Protein AF-G7Y732-F1 (afdb_monomer)

InterPro domains:
  IPR011992 EF-hand domain pair [SSF47473] (94-225)
  IPR011992 EF-hand domain pair [SSF47473] (228-271)
  IPR015153 EF-hand domain, type 1 [PF09068] (89-223)
  IPR015154 EF-hand domain, type 2 [PF09069] (230-271)
  IPR050774 KCMF1 and Dystrophin [PTHR12268] (94-271)

Organism: Clonorchis sinensis (NCBI:txid79923)

Solvent-accessible surface area (backbone atoms only — not comparable to full-atom values): 17611 Å² total; per-residue (Å²): 136,85,87,89,85,84,82,93,76,84,85,87,86,82,87,84,88,87,86,88,85,88,81,91,86,89,90,86,87,84,89,75,90,79,92,77,83,89,78,80,84,85,81,81,84,75,91,75,83,80,88,81,83,81,89,80,86,88,87,80,95,77,91,75,81,85,83,73,91,74,77,84,76,90,65,86,77,68,61,70,65,41,59,47,35,33,54,49,53,54,55,55,50,59,75,66,49,49,84,74,46,83,53,62,72,59,25,44,49,52,53,53,48,50,49,22,60,66,36,51,30,59,73,34,48,43,67,53,55,55,47,50,35,47,78,70,63,51,68,78,64,76,60,83,80,46,59,35,43,62,68,54,49,51,51,52,47,51,58,56,50,56,77,37,51,56,79,95,68,93,70,93,72,94,64,98,66,80,83,72,72,61,50,59,67,68,58,52,50,53,14,45,46,31,43,52,23,43,49,46,66,33,63,26,79,82,72,72,63,43,39,38,53,64,46,49,52,52,54,53,47,69,47,24,54,54,58,70,69,57,46,51,53,55,52,46,64,74,26,29,51,100,88,67,48,78,37,67,73,48,45,55,54,47,51,60,45,56,48,25,59,42,38,64,72,78,41,40,92,78,74,118

Nearest PDB structures (foldseek):
  9c3c-assembly1_V  TM=9.095E-01  e=4.860E-11  Oryctolagus cuniculus
  8yt8-assembly1_C  TM=9.029E-01  e=4.240E-09  Mus musculus
  1eg4-assembly1_A  TM=8.691E-01  e=8.751E-08  Homo sapiens
  9c3c-assembly1_D  TM=8.637E-01  e=8.818E-06  Oryctolagus cuniculus
  8yt8-assembly1_E  TM=8.298E-01  e=6.004E-06  Mus musculus

Mean predicted aligned error: 16.35 Å

Radius of gyration: 30.92 Å; Cα contacts (8 Å, |Δi|>4): 201; chains: 1; bounding box: 113×88×63 Å

pLDDT: mean 73.38, std 27.66, range [26.98, 98.38]

Sequence (272 aa):
MNQPEGVQNFPPIYTTGNMTQFNNHPPSSVHGQTNSYYQYPAQQQTLSQMPSFCMSPPGTAINLPPVRPTQPVLGTVYPVQASMGFKRLLAEMKLRQFDTIRFAAYRTASKLRYIQQRTLFRFMELGRVVETFREFGLHQLNDPNASLDYAGTARILARIYSQLSGPTTDVQTKSGSKTTPSFDPNVLRAASEILLSFLIYALDVCATARLTVNSLKIALSTLTNAKPSEKFRYHFTLLSDPSGALIQGKFETYLQDLLRLPISVFEGPNFF

Foldseek 3Di:
DDDDDDDDDDDD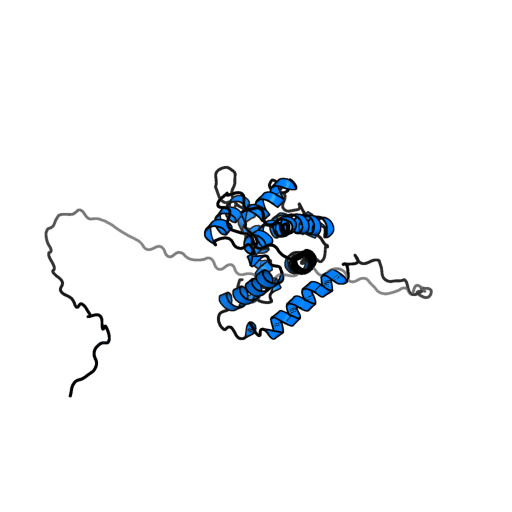DDDDDDDDDDDDDDDDDDDDDDDDDDDDDDDDDDDDDDDDDDDDDDDDDDDDDDDDDDDDDDDDPDPVLLVVLQVVLLVVLVVVPLVPDPDLVSSLVVSLVSLCVQLVLLLQDLVLLQVLCVVVVNNPPLDQPAKDALVRLLVSLVSSLVVQADDPDDDDDDDPPDDRHHDDPVSNVSSSSSVSSLLCLLAVPVNPNIHGSLLVSLVSLVSHNDDPVVSVVVLQVSQADPVSDGDVVSVVVSLVSNLSSSVSSVSSVVRD

Structure (mmCIF, N/CA/C/O backbone):
data_AF-G7Y732-F1
#
_entry.id   AF-G7Y732-F1
#
loop_
_atom_site.group_PDB
_atom_site.id
_atom_site.type_symbol
_atom_site.label_atom_id
_atom_site.label_alt_id
_atom_site.label_comp_id
_atom_site.label_asym_id
_atom_site.label_entity_id
_atom_site.label_seq_id
_atom_site.pdbx_PDB_ins_code
_atom_site.Cartn_x
_atom_site.Cartn_y
_atom_site.Cartn_z
_atom_site.occupancy
_atom_site.B_iso_or_equiv
_atom_site.auth_seq_id
_atom_site.auth_comp_id
_atom_site.auth_asym_id
_atom_site.auth_atom_id
_atom_site.pdbx_PDB_model_num
ATOM 1 N N . MET A 1 1 ? -65.726 -6.551 11.134 1.00 36.53 1 MET A N 1
ATOM 2 C CA . MET A 1 1 ? -65.921 -6.787 9.691 1.00 36.53 1 MET A CA 1
ATOM 3 C C . MET A 1 1 ? -64.571 -6.591 9.009 1.00 36.53 1 MET A C 1
ATOM 5 O O . MET A 1 1 ? -64.019 -5.513 9.138 1.00 36.53 1 MET A O 1
ATOM 9 N N . ASN A 1 2 ? -64.057 -7.667 8.404 1.00 37.69 2 ASN A N 1
ATOM 10 C CA . ASN A 1 2 ? -62.965 -7.794 7.420 1.00 37.69 2 ASN A CA 1
ATOM 11 C C . ASN A 1 2 ? -61.521 -7.317 7.718 1.00 37.69 2 ASN A C 1
ATOM 13 O O . ASN A 1 2 ? -61.196 -6.140 7.645 1.00 37.69 2 ASN A O 1
ATOM 17 N N . GLN A 1 3 ? -60.705 -8.342 8.018 1.00 37.47 3 GLN A N 1
ATOM 18 C CA . GLN A 1 3 ? -59.360 -8.749 7.551 1.00 37.47 3 GLN A CA 1
ATOM 19 C C . GLN A 1 3 ? -58.375 -7.767 6.859 1.00 37.47 3 GLN A C 1
ATOM 21 O O . GLN A 1 3 ? -58.785 -6.978 6.011 1.00 37.47 3 GLN A O 1
ATOM 26 N N . PRO A 1 4 ? -57.052 -7.953 7.099 1.00 43.66 4 PRO A N 1
ATOM 27 C CA . PRO A 1 4 ? -55.948 -7.446 6.280 1.00 43.66 4 PRO A CA 1
ATOM 28 C C . PRO A 1 4 ? -55.332 -8.532 5.357 1.00 43.66 4 PRO A C 1
ATOM 30 O O . PRO A 1 4 ? -55.071 -9.648 5.800 1.00 43.66 4 PRO A O 1
ATOM 33 N N . GLU A 1 5 ? -55.005 -8.186 4.109 1.00 36.84 5 GLU A N 1
ATOM 34 C CA . GLU A 1 5 ? -54.110 -8.942 3.205 1.00 36.84 5 GLU A CA 1
ATOM 35 C C . GLU A 1 5 ? -53.058 -7.963 2.628 1.00 36.84 5 GLU A C 1
ATOM 37 O O . GLU A 1 5 ? -53.344 -6.781 2.472 1.00 36.84 5 GLU A O 1
ATOM 42 N N . GLY A 1 6 ? -51.816 -8.332 2.308 1.00 35.53 6 GLY A N 1
ATOM 43 C CA . GLY A 1 6 ? -51.275 -9.670 2.142 1.00 35.53 6 GLY A CA 1
ATOM 44 C C . GLY A 1 6 ? -49.748 -9.723 2.247 1.00 35.53 6 GLY A C 1
ATOM 45 O O . GLY A 1 6 ? -49.021 -8.774 1.952 1.00 35.53 6 GLY A O 1
ATOM 46 N N . VAL A 1 7 ? -49.290 -10.893 2.682 1.00 38.25 7 VAL A N 1
ATOM 47 C CA . VAL A 1 7 ? -47.908 -11.367 2.652 1.00 38.25 7 VAL A CA 1
ATOM 48 C C . VAL A 1 7 ? -47.736 -12.139 1.343 1.00 38.25 7 VAL A C 1
ATOM 50 O O . VAL A 1 7 ? -48.464 -13.097 1.094 1.00 38.25 7 VAL A O 1
ATOM 53 N N . GLN A 1 8 ? -46.789 -11.732 0.495 1.00 35.41 8 GLN A N 1
ATOM 54 C CA . GLN A 1 8 ? -46.422 -12.485 -0.708 1.00 35.41 8 GLN A CA 1
ATOM 55 C C . GLN A 1 8 ? -45.607 -13.726 -0.317 1.00 35.41 8 GLN A C 1
ATOM 57 O O . GLN A 1 8 ? -44.423 -13.627 -0.001 1.00 35.41 8 GLN A O 1
ATOM 62 N N . ASN A 1 9 ? -46.252 -14.893 -0.355 1.00 33.28 9 ASN A N 1
ATOM 63 C CA . ASN A 1 9 ? -45.607 -16.205 -0.328 1.00 33.28 9 ASN A CA 1
ATOM 64 C C . ASN A 1 9 ? -45.432 -16.719 -1.766 1.00 33.28 9 ASN A C 1
ATOM 66 O O . ASN A 1 9 ? -46.397 -16.798 -2.524 1.00 33.28 9 ASN A O 1
ATOM 70 N N . PHE A 1 10 ? -44.201 -17.083 -2.128 1.00 32.88 10 PHE A N 1
ATOM 71 C CA . PHE A 1 10 ? -43.888 -17.811 -3.360 1.00 32.88 10 PHE A CA 1
ATOM 72 C C . PHE A 1 10 ? -44.275 -19.299 -3.226 1.00 32.88 10 PHE A C 1
ATOM 74 O O . PHE A 1 10 ? -44.093 -19.864 -2.145 1.00 32.88 10 PHE A O 1
ATOM 81 N N . PRO A 1 11 ? -44.765 -19.961 -4.293 1.00 36.41 11 PRO A N 1
ATOM 82 C CA . PRO A 1 11 ? -45.117 -21.378 -4.246 1.00 36.41 11 PRO A CA 1
ATOM 83 C C . PRO A 1 11 ? -43.900 -22.296 -4.503 1.00 36.41 11 PRO A C 1
ATOM 85 O O . PRO A 1 11 ? -42.984 -21.911 -5.235 1.00 36.41 11 PRO A O 1
ATOM 88 N N . PRO A 1 12 ? -43.894 -23.531 -3.963 1.00 34.94 12 PRO A N 1
ATOM 89 C CA . PRO A 1 12 ? -42.919 -24.564 -4.303 1.00 34.94 12 PRO A CA 1
ATOM 90 C C . PRO A 1 12 ? -43.354 -25.343 -5.558 1.00 34.94 12 PRO A C 1
ATOM 92 O O . PRO A 1 12 ? -44.538 -25.625 -5.737 1.00 34.94 12 PRO A O 1
ATOM 95 N N . ILE A 1 13 ? -42.403 -25.741 -6.408 1.00 36.97 13 ILE A N 1
ATOM 96 C CA . ILE A 1 13 ? -42.645 -26.660 -7.534 1.00 36.97 13 ILE A CA 1
ATOM 97 C C . ILE A 1 13 ? -42.055 -28.033 -7.194 1.00 36.97 13 ILE A C 1
ATOM 99 O O . ILE A 1 13 ? -40.850 -28.154 -6.976 1.00 36.97 13 ILE A O 1
ATOM 103 N N . TYR A 1 14 ? -42.908 -29.061 -7.185 1.00 30.50 14 TYR A N 1
ATOM 104 C CA . TYR A 1 14 ? -42.527 -30.475 -7.143 1.00 30.50 14 TYR A CA 1
ATOM 105 C C . TYR A 1 14 ? -42.688 -31.134 -8.530 1.00 30.50 14 TYR A C 1
ATOM 107 O O . TYR A 1 14 ? -43.734 -31.019 -9.158 1.00 30.50 14 TYR A O 1
ATOM 115 N N . THR A 1 15 ? -41.609 -31.806 -8.949 1.00 33.31 15 THR A N 1
ATOM 116 C CA . THR A 1 15 ? -41.449 -33.120 -9.622 1.00 33.31 15 THR A CA 1
ATOM 117 C C . THR A 1 15 ? -42.476 -33.649 -10.640 1.00 33.31 15 THR A C 1
ATOM 119 O O . THR A 1 15 ? -43.608 -33.906 -10.267 1.00 33.31 15 THR A O 1
ATOM 122 N N . THR A 1 16 ? -41.990 -34.078 -11.822 1.00 32.22 16 THR A N 1
ATOM 123 C CA . THR A 1 16 ? -42.264 -35.406 -12.443 1.00 32.22 16 THR A CA 1
ATOM 124 C C . THR A 1 16 ? -41.222 -35.723 -13.527 1.00 32.22 16 THR A C 1
ATOM 126 O O . THR A 1 16 ? -40.941 -34.880 -14.375 1.00 32.22 16 THR A O 1
ATOM 129 N N . GLY A 1 17 ? -40.647 -36.931 -13.496 1.00 29.08 17 GLY A N 1
ATOM 130 C CA . GLY A 1 17 ? -39.714 -37.434 -14.510 1.00 29.08 17 GLY A CA 1
ATOM 131 C C . GLY A 1 17 ? -40.405 -38.111 -15.695 1.00 29.08 17 GLY A C 1
ATOM 132 O O . GLY A 1 17 ? -41.595 -38.408 -15.638 1.00 29.08 17 GLY A O 1
ATOM 133 N N . ASN A 1 18 ? -39.635 -38.413 -16.745 1.00 28.16 18 ASN A N 1
ATOM 134 C CA . ASN A 1 18 ? -39.918 -39.574 -17.582 1.00 28.16 18 ASN A CA 1
ATOM 135 C C . ASN A 1 18 ? -38.668 -40.110 -18.288 1.00 28.16 18 ASN A C 1
ATOM 137 O O . ASN A 1 18 ? -37.768 -39.374 -18.685 1.00 28.16 18 ASN A O 1
ATOM 141 N N . MET A 1 19 ? -38.653 -41.432 -18.376 1.00 28.09 19 MET A N 1
ATOM 142 C CA . MET A 1 19 ? -37.593 -42.336 -18.801 1.00 28.09 19 MET A CA 1
ATOM 143 C C . MET A 1 19 ? -37.850 -42.744 -20.260 1.00 28.09 19 MET A C 1
ATOM 145 O O . MET A 1 19 ? -38.998 -42.976 -20.635 1.00 28.09 19 MET A O 1
ATOM 149 N N . THR A 1 20 ? -36.817 -42.878 -21.096 1.00 32.22 20 THR A N 1
ATOM 150 C CA . THR A 1 20 ? -36.900 -43.691 -22.327 1.00 32.22 20 THR A CA 1
ATOM 151 C C . THR A 1 20 ? -35.518 -44.256 -22.668 1.00 32.22 20 THR A C 1
ATOM 153 O O . THR A 1 20 ? -34.541 -43.516 -22.750 1.00 32.22 20 THR A O 1
ATOM 156 N N . GLN A 1 21 ? -35.446 -45.584 -22.798 1.00 28.08 21 GLN A N 1
ATOM 157 C CA . GLN A 1 21 ? -34.275 -46.398 -23.156 1.00 28.08 21 GLN A CA 1
ATOM 158 C C . GLN A 1 21 ? -34.442 -47.036 -24.554 1.00 28.08 21 GLN A C 1
ATOM 160 O O . GLN A 1 21 ? -35.565 -47.141 -25.045 1.00 28.08 21 GLN A O 1
ATOM 165 N N . PHE A 1 22 ? -33.315 -47.587 -25.045 1.00 30.02 22 PHE A N 1
ATOM 166 C CA . PHE A 1 22 ? -33.078 -48.601 -26.105 1.00 30.02 22 PHE A CA 1
ATOM 167 C C . PHE A 1 22 ? -32.850 -48.076 -27.537 1.00 30.02 22 PHE A C 1
ATOM 169 O O . PHE A 1 22 ? -33.585 -47.216 -27.998 1.00 30.02 22 PHE A O 1
ATOM 176 N N . ASN A 1 23 ? -31.827 -48.512 -28.300 1.00 27.03 23 ASN A N 1
ATOM 177 C CA . ASN A 1 23 ? -31.215 -49.855 -28.474 1.00 27.03 23 ASN A CA 1
ATOM 178 C C . ASN A 1 23 ? -29.744 -49.723 -29.016 1.00 27.03 23 ASN A C 1
ATOM 180 O O . ASN A 1 23 ? -29.515 -48.829 -29.823 1.00 27.03 23 ASN A O 1
ATOM 184 N N . ASN A 1 24 ? -28.694 -50.390 -28.480 1.00 30.81 24 ASN A N 1
ATOM 185 C CA . ASN A 1 24 ? -28.048 -51.696 -28.849 1.00 30.81 24 ASN A CA 1
ATOM 186 C C . ASN A 1 24 ? -27.619 -51.850 -30.334 1.00 30.81 24 ASN A C 1
ATOM 188 O O . ASN A 1 24 ? -28.431 -51.532 -31.191 1.00 30.81 24 ASN A O 1
ATOM 192 N N . HIS A 1 25 ? -26.479 -52.410 -30.794 1.00 32.28 25 HIS A N 1
ATOM 193 C CA . HIS A 1 25 ? -25.243 -53.131 -30.341 1.00 32.28 25 HIS A CA 1
ATOM 194 C C . HIS A 1 25 ? -24.344 -53.322 -31.636 1.00 32.28 25 HIS A C 1
ATOM 196 O O . HIS A 1 25 ? -24.777 -52.764 -32.647 1.00 32.28 25 HIS A O 1
ATOM 202 N N . PRO A 1 26 ? -23.203 -54.083 -31.767 1.00 41.00 26 PRO A N 1
ATOM 203 C CA . PRO A 1 26 ? -22.482 -55.038 -30.886 1.00 41.00 26 PRO A CA 1
ATOM 204 C C . PRO A 1 26 ? -20.910 -54.866 -30.856 1.00 41.00 26 PRO A C 1
ATOM 206 O O . PRO A 1 26 ? -20.399 -53.877 -31.381 1.00 41.00 26 PRO A O 1
ATOM 209 N N . PRO A 1 27 ? -20.132 -55.776 -30.202 1.00 39.22 27 PRO A N 1
ATOM 210 C CA . PRO A 1 27 ? -18.817 -55.490 -29.600 1.00 39.22 27 PRO A CA 1
ATOM 211 C C . PRO A 1 27 ? -17.611 -56.240 -30.216 1.00 39.22 27 PRO A C 1
ATOM 213 O O . PRO A 1 27 ? -17.753 -57.108 -31.074 1.00 39.22 27 PRO A O 1
ATOM 216 N N . SER A 1 28 ? -16.406 -55.980 -29.692 1.00 29.59 28 SER A N 1
ATOM 217 C CA . SER A 1 28 ? -15.260 -56.903 -29.746 1.00 29.59 28 SER A CA 1
ATOM 218 C C . SER A 1 28 ? -14.405 -56.751 -28.483 1.00 29.59 28 SER A C 1
ATOM 220 O O . SER A 1 28 ? -13.988 -55.652 -28.125 1.00 29.59 28 SER A O 1
ATOM 222 N N . SER A 1 29 ? -14.212 -57.861 -27.778 1.00 29.69 29 SER A N 1
ATOM 223 C CA . SER A 1 29 ? -13.399 -58.028 -26.573 1.00 29.69 29 SER A CA 1
ATOM 224 C C . SER A 1 29 ? -11.975 -58.476 -26.929 1.00 29.69 29 SER A C 1
ATOM 226 O O . SER A 1 29 ? -11.774 -59.040 -28.001 1.00 29.69 29 SER A O 1
ATOM 228 N N . VAL A 1 30 ? -11.015 -58.275 -26.009 1.00 30.97 30 VAL A N 1
ATOM 229 C CA . VAL A 1 30 ? -10.112 -59.307 -25.429 1.00 30.97 30 VAL A CA 1
ATOM 230 C C . VAL A 1 30 ? -8.827 -58.676 -24.836 1.00 30.97 30 VAL A C 1
ATOM 232 O O . VAL A 1 30 ? -8.057 -58.046 -25.546 1.00 30.97 30 VAL A O 1
ATOM 235 N N . HIS A 1 31 ? -8.618 -58.965 -23.536 1.00 29.95 31 HIS A N 1
ATOM 236 C CA . HIS A 1 31 ? -7.372 -58.979 -22.725 1.00 29.95 31 HIS A CA 1
ATOM 237 C C . HIS A 1 31 ? -6.654 -57.643 -22.433 1.00 29.95 31 HIS A C 1
ATOM 239 O O . HIS A 1 31 ? -6.489 -56.809 -23.303 1.00 29.95 31 HIS A O 1
ATOM 245 N N . GLY A 1 32 ? -6.138 -57.356 -21.234 1.00 27.25 32 GLY A N 1
ATOM 246 C CA . GLY A 1 32 ? -6.008 -58.097 -19.978 1.00 27.25 32 GLY A CA 1
ATOM 247 C C . GLY A 1 32 ? -4.866 -57.474 -19.153 1.00 27.25 32 GLY A C 1
ATOM 248 O O . GLY A 1 32 ? -3.847 -57.146 -19.742 1.00 27.25 32 GLY A O 1
ATOM 249 N N . GLN A 1 33 ? -5.041 -57.387 -17.821 1.00 28.55 33 GLN A N 1
ATOM 250 C CA . GLN A 1 33 ? -3.988 -57.231 -16.783 1.00 28.55 33 GLN A CA 1
ATOM 251 C C . GLN A 1 33 ? -3.223 -55.875 -16.787 1.00 28.55 33 GLN A C 1
ATOM 253 O O . GLN A 1 33 ? -2.935 -55.318 -17.829 1.00 28.55 33 GLN A O 1
ATOM 258 N N . THR A 1 34 ? -2.862 -55.197 -15.692 1.00 30.55 34 THR A N 1
ATOM 259 C CA . THR A 1 34 ? -2.765 -55.495 -14.252 1.00 30.55 34 THR A CA 1
ATOM 260 C C . THR A 1 34 ? -2.561 -54.169 -13.497 1.00 30.55 34 THR A C 1
ATOM 262 O O . THR A 1 34 ? -1.927 -53.248 -14.009 1.00 30.55 34 THR A O 1
ATOM 265 N N . ASN A 1 35 ? -3.065 -54.100 -12.262 1.00 28.89 35 ASN A N 1
ATOM 266 C CA . ASN A 1 35 ? -2.839 -53.020 -11.294 1.00 28.89 35 ASN A CA 1
ATOM 267 C C . ASN A 1 35 ? -1.345 -52.750 -11.050 1.00 28.89 35 ASN A C 1
ATOM 269 O O . ASN A 1 35 ? -0.595 -53.682 -10.771 1.00 28.89 35 ASN A O 1
ATOM 273 N N . SER A 1 36 ? -0.943 -51.477 -11.042 1.00 26.98 36 SER A N 1
ATOM 274 C CA . SER A 1 36 ? 0.347 -51.034 -10.499 1.00 26.98 36 SER A CA 1
ATOM 275 C C . SER A 1 36 ? 0.098 -49.965 -9.438 1.00 26.98 36 SER A C 1
ATOM 277 O O . SER A 1 36 ? -0.312 -48.847 -9.741 1.00 26.98 36 SER A O 1
ATOM 279 N N . TYR A 1 37 ? 0.305 -50.351 -8.181 1.00 27.16 37 TYR A N 1
ATOM 280 C CA . TYR A 1 37 ? 0.370 -49.455 -7.034 1.00 27.16 37 TYR A CA 1
ATOM 281 C C . TYR A 1 37 ? 1.569 -48.510 -7.191 1.00 27.16 37 TYR A C 1
ATOM 283 O O . TYR A 1 37 ? 2.695 -48.969 -7.378 1.00 27.16 37 TYR A O 1
ATOM 291 N N . TYR A 1 38 ? 1.353 -47.199 -7.066 1.00 29.47 38 TYR A N 1
ATOM 292 C CA . TYR A 1 38 ? 2.453 -46.262 -6.850 1.00 29.47 38 TYR A CA 1
ATOM 293 C C . TYR A 1 38 ? 2.952 -46.404 -5.410 1.00 29.47 38 TYR A C 1
ATOM 295 O O . TYR A 1 38 ? 2.267 -46.046 -4.452 1.00 29.47 38 TYR A O 1
ATOM 303 N N . GLN A 1 39 ? 4.153 -46.959 -5.280 1.00 28.72 39 GLN A N 1
ATOM 304 C CA . GLN A 1 39 ? 4.896 -47.095 -4.038 1.00 28.72 39 GLN A CA 1
ATOM 305 C C . GLN A 1 39 ? 5.816 -45.881 -3.861 1.00 28.72 39 GLN A C 1
ATOM 307 O O . GLN A 1 39 ? 6.702 -45.638 -4.678 1.00 28.72 39 GLN A O 1
ATOM 312 N N . TYR A 1 40 ? 5.602 -45.114 -2.791 1.00 33.34 40 TYR A N 1
ATOM 313 C CA . TYR A 1 40 ? 6.521 -44.066 -2.344 1.00 33.34 40 TYR A CA 1
ATOM 314 C C . TYR A 1 40 ? 7.774 -44.704 -1.719 1.00 33.34 40 TYR A C 1
ATOM 316 O O . TYR A 1 40 ? 7.629 -45.591 -0.872 1.00 33.34 40 TYR A O 1
ATOM 324 N N . PRO A 1 41 ? 9.001 -44.256 -2.041 1.00 33.47 41 PRO A N 1
ATOM 325 C CA . PRO A 1 41 ? 10.168 -44.607 -1.248 1.00 33.47 41 PRO A CA 1
ATOM 326 C C . PRO A 1 41 ? 10.205 -43.751 0.023 1.00 33.47 41 PRO A C 1
ATOM 328 O O . PRO A 1 41 ? 10.274 -42.523 -0.036 1.00 33.47 41 PRO A O 1
ATOM 331 N N . ALA A 1 42 ? 10.196 -44.407 1.183 1.00 30.84 42 ALA A N 1
ATOM 332 C CA . ALA A 1 42 ? 10.555 -43.794 2.453 1.00 30.84 42 ALA A CA 1
ATOM 333 C C . ALA A 1 42 ? 12.069 -43.520 2.465 1.00 30.84 42 ALA A C 1
ATOM 335 O O . ALA A 1 42 ? 12.871 -44.451 2.529 1.00 30.84 42 ALA A O 1
ATOM 336 N N . GLN A 1 43 ? 12.472 -42.250 2.392 1.00 31.36 43 GLN A N 1
ATOM 337 C CA . GLN A 1 43 ? 13.841 -41.850 2.709 1.00 31.36 43 GLN A CA 1
ATOM 338 C C . GLN A 1 43 ? 13.989 -41.706 4.224 1.00 31.36 43 GLN A C 1
ATOM 340 O O . GLN A 1 43 ? 13.395 -40.841 4.865 1.00 31.36 43 GLN A O 1
ATOM 345 N N . GLN A 1 44 ? 14.799 -42.596 4.778 1.00 31.61 44 GLN A N 1
ATOM 346 C CA . GLN A 1 44 ? 15.253 -42.617 6.157 1.00 31.61 44 GLN A CA 1
ATOM 347 C C . GLN A 1 44 ? 16.287 -41.490 6.342 1.00 31.61 44 GLN A C 1
ATOM 349 O O . GLN A 1 44 ? 17.414 -41.600 5.867 1.00 31.61 44 GLN A O 1
ATOM 354 N N . GLN A 1 45 ? 15.912 -40.380 6.985 1.00 33.75 45 GLN A N 1
ATOM 355 C CA . GLN A 1 45 ? 16.871 -39.341 7.380 1.00 33.75 45 GLN A CA 1
ATOM 356 C C . GLN A 1 45 ? 17.575 -39.758 8.672 1.00 33.75 45 GLN A C 1
ATOM 358 O O . GLN A 1 45 ? 17.026 -39.685 9.770 1.00 33.75 45 GLN A O 1
ATOM 363 N N . THR A 1 46 ? 18.814 -40.208 8.523 1.00 31.17 46 THR A N 1
ATOM 364 C CA . THR A 1 46 ? 19.785 -40.356 9.605 1.00 31.17 46 THR A CA 1
ATOM 365 C C . THR A 1 46 ? 20.236 -38.976 10.089 1.00 31.17 46 THR A C 1
ATOM 367 O O . THR A 1 46 ? 20.761 -38.185 9.306 1.00 31.17 46 THR A O 1
ATOM 370 N N . LEU A 1 47 ? 20.049 -38.692 11.384 1.00 30.70 47 LEU A N 1
ATOM 371 C CA . LEU A 1 47 ? 20.655 -37.546 12.066 1.00 30.70 47 LEU A CA 1
ATOM 372 C C . LEU A 1 47 ? 22.185 -37.680 12.034 1.00 30.70 47 LEU A C 1
ATOM 374 O O . LEU A 1 47 ? 22.750 -38.536 12.714 1.00 30.70 47 LEU A O 1
ATOM 378 N N . SER A 1 48 ? 22.861 -36.792 11.312 1.00 31.94 48 SER A N 1
ATOM 379 C CA . SER A 1 48 ? 24.312 -36.635 11.396 1.00 31.94 48 SER A CA 1
ATOM 380 C C . SER A 1 48 ? 24.698 -35.157 11.445 1.00 31.94 48 SER A C 1
ATOM 382 O O . SER A 1 48 ? 24.692 -34.464 10.437 1.00 31.94 48 SER A O 1
ATOM 384 N N . GLN A 1 49 ? 25.006 -34.739 12.675 1.00 32.69 49 GLN A N 1
ATOM 385 C CA . GLN A 1 49 ? 26.109 -33.871 13.106 1.00 32.69 49 GLN A CA 1
ATOM 386 C C . GLN A 1 49 ? 26.271 -32.489 12.449 1.00 32.69 49 GLN A C 1
ATOM 388 O O . GLN A 1 49 ? 26.692 -32.338 11.307 1.00 32.69 49 GLN A O 1
ATOM 393 N N . MET A 1 50 ? 26.027 -31.463 13.270 1.00 31.78 50 MET A N 1
ATOM 394 C CA . MET A 1 50 ? 26.419 -30.077 13.017 1.00 31.78 50 MET A CA 1
ATOM 395 C C . MET A 1 50 ? 27.911 -29.867 13.318 1.00 31.78 50 MET A C 1
ATOM 397 O O . MET A 1 50 ? 28.393 -30.396 14.322 1.00 31.78 50 MET A O 1
ATOM 401 N N . PRO A 1 51 ? 28.649 -29.073 12.525 1.00 33.56 51 PRO A N 1
ATOM 402 C CA . PRO A 1 51 ? 30.036 -28.756 12.833 1.00 33.56 51 PRO A CA 1
ATOM 403 C C . PRO A 1 51 ? 30.125 -27.727 13.970 1.00 33.56 51 PRO A C 1
ATOM 405 O O . PRO A 1 51 ? 29.661 -26.591 13.861 1.00 33.56 51 PRO A O 1
ATOM 408 N N . SER A 1 52 ? 30.735 -28.152 15.076 1.00 34.09 52 SER A N 1
ATOM 409 C CA . SER A 1 52 ? 31.138 -27.315 16.206 1.00 34.09 52 SER A CA 1
ATOM 410 C C . SER A 1 52 ? 32.330 -26.438 15.820 1.00 34.09 52 SER A C 1
ATOM 412 O O . SER A 1 52 ? 33.371 -26.945 15.403 1.00 34.09 52 SER A O 1
ATOM 414 N N . PHE A 1 53 ? 32.209 -25.124 15.995 1.00 33.75 53 PHE A N 1
ATOM 415 C CA . PHE A 1 53 ? 33.336 -24.208 15.845 1.00 33.75 53 PHE A CA 1
ATOM 416 C C . PHE A 1 53 ? 34.077 -24.042 17.181 1.00 33.75 53 PHE A C 1
ATOM 418 O O . PHE A 1 53 ? 33.519 -23.532 18.145 1.00 33.75 53 PHE A O 1
ATOM 425 N N . CYS A 1 54 ? 35.346 -24.468 17.175 1.00 31.97 54 CYS A N 1
ATOM 426 C CA . CYS A 1 54 ? 36.502 -23.818 17.806 1.00 31.97 54 CYS A CA 1
ATOM 427 C C . CYS A 1 54 ? 36.394 -23.442 19.305 1.00 31.97 54 CYS A C 1
ATOM 429 O O . CYS A 1 54 ? 35.931 -22.365 19.674 1.00 31.97 54 CYS A O 1
ATOM 431 N N . MET A 1 55 ? 36.932 -24.314 20.165 1.00 30.86 55 MET A N 1
ATOM 432 C CA . MET A 1 55 ? 37.402 -23.969 21.513 1.00 30.86 55 MET A CA 1
ATOM 433 C C . MET A 1 55 ? 38.837 -23.421 21.424 1.00 30.86 55 MET A C 1
ATOM 435 O O . MET A 1 55 ? 39.710 -24.094 20.877 1.00 30.86 55 MET A O 1
ATOM 439 N N . SER A 1 56 ? 39.089 -22.240 21.993 1.00 44.12 56 SER A N 1
ATOM 440 C CA . SER A 1 56 ? 40.438 -21.679 22.191 1.00 44.12 56 SER A CA 1
ATOM 441 C C . SER A 1 56 ? 40.930 -21.925 23.633 1.00 44.12 56 SER A C 1
ATOM 443 O O . SER A 1 56 ? 40.105 -21.932 24.549 1.00 44.12 56 SER A O 1
ATOM 445 N N . PRO A 1 57 ? 42.246 -22.118 23.862 1.00 44.59 57 PRO A N 1
ATOM 446 C CA . PRO A 1 57 ? 42.819 -22.500 25.160 1.00 44.59 57 PRO A CA 1
ATOM 447 C C . PRO A 1 57 ? 42.999 -21.308 26.130 1.00 44.59 57 PRO A C 1
ATOM 449 O O . PRO A 1 57 ? 42.897 -20.153 25.710 1.00 44.59 57 PRO A O 1
ATOM 452 N N . PRO A 1 58 ? 43.272 -21.556 27.432 1.00 39.47 58 PRO A N 1
ATOM 453 C CA . PRO A 1 58 ? 43.317 -20.513 28.453 1.00 39.47 58 PRO A CA 1
ATOM 454 C C . PRO A 1 58 ? 44.707 -19.877 28.607 1.00 39.47 58 PRO A C 1
ATOM 456 O O . PRO A 1 58 ? 45.727 -20.559 28.556 1.00 39.47 58 PRO A O 1
ATOM 459 N N . GLY A 1 59 ? 44.717 -18.578 28.923 1.00 33.34 59 GLY A N 1
ATOM 460 C CA . GLY A 1 59 ? 45.849 -17.879 29.536 1.00 33.34 59 GLY A CA 1
ATOM 461 C C . GLY A 1 59 ? 46.451 -16.766 28.679 1.00 33.34 59 GLY A C 1
ATOM 462 O O . GLY A 1 59 ? 47.122 -17.033 27.692 1.00 33.34 59 GLY A O 1
ATOM 463 N N . THR A 1 60 ? 46.225 -15.510 29.074 1.00 35.06 60 THR A N 1
ATOM 464 C CA . THR A 1 60 ? 47.244 -14.517 29.490 1.00 35.06 60 THR A CA 1
ATOM 465 C C . THR A 1 60 ? 46.506 -13.202 29.768 1.00 35.06 60 THR A C 1
ATOM 467 O O . THR A 1 60 ? 45.822 -12.666 28.899 1.00 35.06 60 THR A O 1
ATOM 470 N N . ALA A 1 61 ? 46.594 -12.698 31.000 1.00 37.00 61 ALA A N 1
ATOM 471 C CA . ALA A 1 61 ? 45.970 -11.443 31.404 1.00 37.00 61 ALA A CA 1
ATOM 472 C C . ALA A 1 61 ? 46.670 -10.254 30.723 1.00 37.00 61 ALA A C 1
ATOM 474 O O . ALA A 1 61 ? 47.850 -10.011 30.970 1.00 37.00 61 ALA A O 1
ATOM 475 N N . ILE A 1 62 ? 45.939 -9.503 29.896 1.00 39.53 62 ILE A N 1
ATOM 476 C CA . ILE A 1 62 ? 46.374 -8.197 29.389 1.00 39.53 62 ILE A CA 1
ATOM 477 C C . ILE A 1 62 ? 45.507 -7.117 30.035 1.00 39.53 62 ILE A C 1
ATOM 479 O O . ILE A 1 62 ? 44.279 -7.148 29.986 1.00 39.53 62 ILE A O 1
ATOM 483 N N . ASN A 1 63 ? 46.198 -6.188 30.685 1.00 36.59 63 ASN A N 1
ATOM 484 C CA . ASN A 1 63 ? 45.681 -5.050 31.429 1.00 36.59 63 ASN A CA 1
ATOM 485 C C . ASN A 1 63 ? 45.060 -4.027 30.450 1.00 36.59 63 ASN A C 1
ATOM 487 O O . ASN A 1 63 ? 45.751 -3.544 29.554 1.00 36.59 63 ASN A O 1
ATOM 491 N N . LEU A 1 64 ? 43.766 -3.719 30.593 1.00 38.34 64 LEU A N 1
ATOM 492 C CA . LEU A 1 64 ? 43.048 -2.710 29.799 1.00 38.34 64 LEU A CA 1
ATOM 493 C C . LEU A 1 64 ? 42.854 -1.430 30.640 1.00 38.34 64 LEU A C 1
ATOM 495 O O . LEU A 1 64 ? 42.358 -1.529 31.764 1.00 38.34 64 LEU A O 1
ATOM 499 N N . PRO A 1 65 ? 43.192 -0.230 30.127 1.00 45.09 65 PRO A N 1
ATOM 500 C CA . PRO A 1 65 ? 42.896 1.036 30.798 1.00 45.09 65 PRO A CA 1
ATOM 501 C C . PRO A 1 65 ? 41.390 1.376 30.714 1.00 45.09 65 PRO A C 1
ATOM 503 O O . PRO A 1 65 ? 40.671 0.809 29.886 1.00 45.09 65 PRO A O 1
ATOM 506 N N . PRO A 1 66 ? 40.875 2.285 31.567 1.00 37.88 66 PRO A N 1
ATOM 507 C CA . PRO A 1 66 ? 39.440 2.423 31.791 1.00 37.88 66 PRO A CA 1
ATOM 508 C C . PRO A 1 66 ? 38.703 3.035 30.592 1.00 37.88 66 PRO A C 1
ATOM 510 O O . PRO A 1 66 ? 39.100 4.055 30.028 1.00 37.88 66 PRO A O 1
ATOM 513 N N . VAL A 1 67 ? 37.579 2.406 30.247 1.00 38.69 67 VAL A N 1
ATOM 514 C CA . VAL A 1 67 ? 36.637 2.813 29.199 1.00 38.69 67 VAL A CA 1
ATOM 515 C C . VAL A 1 67 ? 35.968 4.137 29.582 1.00 38.69 67 VAL A C 1
ATOM 517 O O . VAL A 1 67 ? 35.223 4.221 30.556 1.00 38.69 67 VAL A O 1
ATOM 520 N N . ARG A 1 68 ? 36.215 5.183 28.789 1.00 38.81 68 ARG A N 1
ATOM 521 C CA . ARG A 1 68 ? 35.431 6.427 28.792 1.00 38.81 68 ARG A CA 1
ATOM 522 C C . ARG A 1 68 ? 34.083 6.150 28.097 1.00 38.81 68 ARG A C 1
ATOM 524 O O . ARG A 1 68 ? 34.096 5.470 27.072 1.00 38.81 68 ARG A O 1
ATOM 531 N N . PRO A 1 69 ? 32.936 6.661 28.585 1.00 35.91 69 PRO A N 1
ATOM 532 C CA . PRO A 1 69 ? 31.651 6.431 27.930 1.00 35.91 69 PRO A CA 1
ATOM 533 C C . PRO A 1 69 ? 31.638 7.117 26.559 1.00 35.91 69 PRO A C 1
ATOM 535 O O . PRO A 1 69 ? 31.605 8.344 26.457 1.00 35.91 69 PRO A O 1
ATOM 538 N N . THR A 1 70 ? 31.713 6.319 25.497 1.00 37.28 70 THR A N 1
ATOM 539 C CA . THR A 1 70 ? 31.499 6.763 24.123 1.00 37.28 70 THR A CA 1
ATOM 540 C C . THR A 1 70 ? 30.003 6.940 23.881 1.00 37.28 70 THR A C 1
ATOM 542 O O . THR A 1 70 ? 29.176 6.118 24.273 1.00 37.28 70 THR A O 1
ATOM 545 N N . GLN A 1 71 ? 29.661 8.073 23.274 1.00 41.09 71 GLN A N 1
ATOM 546 C CA . GLN A 1 71 ? 28.307 8.431 22.865 1.00 41.09 71 GLN A CA 1
ATOM 547 C C . GLN A 1 71 ? 27.700 7.371 21.928 1.00 41.09 71 GLN A C 1
ATOM 549 O O . GLN A 1 71 ? 28.441 6.722 21.184 1.00 41.09 71 GLN A O 1
ATOM 554 N N . PRO A 1 72 ? 26.364 7.205 21.920 1.00 36.09 72 PRO A N 1
ATOM 555 C CA . PRO A 1 72 ? 25.709 6.273 21.017 1.00 36.09 72 PRO A CA 1
ATOM 556 C C . PRO A 1 72 ? 25.950 6.676 19.558 1.00 36.09 72 PRO A C 1
ATOM 558 O O . PRO A 1 72 ? 25.757 7.826 19.164 1.00 36.09 72 PRO A O 1
ATOM 561 N N . VAL A 1 73 ? 26.386 5.691 18.774 1.00 35.44 73 VAL A N 1
ATOM 562 C CA . VAL A 1 73 ? 26.600 5.770 17.329 1.00 35.44 73 VAL A CA 1
ATOM 563 C C . VAL A 1 73 ? 25.305 6.204 16.639 1.00 35.44 73 VAL A C 1
ATOM 565 O O . VAL A 1 73 ? 24.219 5.722 16.959 1.00 35.44 73 VAL A O 1
ATOM 568 N N . LEU A 1 74 ? 25.458 7.143 15.706 1.00 36.94 74 LEU A N 1
ATOM 569 C CA . LEU A 1 74 ? 24.427 7.815 14.924 1.00 36.94 74 LEU A CA 1
ATOM 570 C C . LEU A 1 74 ? 23.488 6.810 14.230 1.00 36.94 74 LEU A C 1
ATOM 572 O O . LEU A 1 74 ? 23.764 6.330 13.133 1.00 36.94 74 LEU A O 1
ATOM 576 N N . GLY A 1 75 ? 22.371 6.495 14.882 1.00 35.91 75 GLY A N 1
ATOM 577 C CA . GLY A 1 75 ? 21.238 5.825 14.258 1.00 35.91 75 GLY A CA 1
ATOM 578 C C . GLY A 1 75 ? 20.552 6.777 13.285 1.00 35.91 75 GLY A C 1
ATOM 579 O O . GLY A 1 75 ? 20.414 7.969 13.565 1.00 35.91 75 GLY A O 1
ATOM 580 N N . THR A 1 76 ? 20.124 6.255 12.141 1.00 39.94 76 THR A N 1
ATOM 581 C CA . THR A 1 76 ? 19.264 6.943 11.177 1.00 39.94 76 THR A CA 1
ATOM 582 C C . THR A 1 76 ? 18.084 7.548 11.937 1.00 39.94 76 THR A C 1
ATOM 584 O O . THR A 1 76 ? 17.212 6.832 12.431 1.00 39.94 76 THR A O 1
ATOM 587 N N . VAL A 1 77 ? 18.090 8.872 12.112 1.00 37.88 77 VAL A N 1
ATOM 588 C CA . VAL A 1 77 ? 17.025 9.588 12.814 1.00 37.88 77 VAL A CA 1
ATOM 589 C C . VAL A 1 77 ? 15.793 9.524 11.924 1.00 37.88 77 VAL A C 1
ATOM 591 O O . VAL A 1 77 ? 15.611 10.339 11.022 1.00 37.88 77 VAL A O 1
ATOM 594 N N . TYR A 1 78 ? 14.940 8.531 12.162 1.00 47.69 78 TYR A N 1
ATOM 595 C CA . TYR A 1 78 ? 13.564 8.585 11.696 1.00 47.69 78 TYR A CA 1
ATOM 596 C C . TYR A 1 78 ? 12.968 9.891 12.223 1.00 47.69 78 TYR A C 1
ATOM 598 O O . TYR A 1 78 ? 13.084 10.154 13.426 1.00 47.69 78 TYR A O 1
ATOM 606 N N . PRO A 1 79 ? 12.339 10.732 11.385 1.00 47.03 79 PRO A N 1
ATOM 607 C CA . PRO A 1 79 ? 11.694 11.927 11.896 1.00 47.03 79 PRO A CA 1
ATOM 608 C C . PRO A 1 79 ? 10.672 11.481 12.946 1.00 47.03 79 PRO A C 1
ATOM 610 O O . PRO A 1 79 ? 9.755 10.716 12.649 1.00 47.03 79 PRO A O 1
ATOM 613 N N . VAL A 1 80 ? 10.845 11.938 14.191 1.00 49.47 80 VAL A N 1
ATOM 614 C CA . VAL A 1 80 ? 9.997 11.596 15.352 1.00 49.47 80 VAL A CA 1
ATOM 615 C C . VAL A 1 80 ? 8.504 11.732 15.015 1.00 49.47 80 VAL A C 1
ATOM 617 O O . VAL A 1 80 ? 7.678 10.948 15.488 1.00 49.47 80 VAL A O 1
ATOM 620 N N . GLN A 1 81 ? 8.178 12.664 14.116 1.00 47.88 81 GLN A N 1
ATOM 621 C CA . GLN A 1 81 ? 6.848 12.927 13.571 1.00 47.88 81 GLN A CA 1
ATOM 622 C C . GLN A 1 81 ? 6.233 11.741 12.800 1.00 47.88 81 GLN A C 1
ATOM 624 O O . GLN A 1 81 ? 5.050 11.461 12.991 1.00 47.88 81 GLN A O 1
ATOM 629 N N . ALA A 1 82 ? 7.013 10.982 12.019 1.00 48.06 82 ALA A N 1
ATOM 630 C CA . ALA A 1 82 ? 6.519 9.794 11.313 1.00 48.06 82 ALA A CA 1
ATOM 631 C C . ALA A 1 82 ? 6.120 8.680 12.299 1.00 48.06 82 ALA A C 1
ATOM 633 O O . ALA A 1 82 ? 5.077 8.041 12.170 1.00 48.06 82 ALA A O 1
ATOM 634 N N . SER A 1 83 ? 6.886 8.501 13.381 1.00 58.78 83 SER A N 1
ATOM 635 C CA . SER A 1 83 ? 6.525 7.524 14.418 1.00 58.78 83 SER A CA 1
ATOM 636 C C . SER A 1 83 ? 5.216 7.884 15.139 1.00 58.78 83 SER A C 1
ATOM 638 O O . SER A 1 83 ? 4.488 6.997 15.585 1.00 58.78 83 SER A O 1
ATOM 640 N N . MET A 1 84 ? 4.886 9.178 15.230 1.00 66.81 84 MET A N 1
ATOM 641 C CA . MET A 1 84 ? 3.688 9.665 15.916 1.00 66.81 84 MET A CA 1
ATOM 642 C C . MET A 1 84 ? 2.411 9.442 15.104 1.00 66.81 84 MET A C 1
ATOM 644 O O . MET A 1 84 ? 1.395 9.047 15.680 1.00 66.81 84 MET A O 1
ATOM 648 N N . GLY A 1 85 ? 2.458 9.641 13.782 1.00 71.75 85 GLY A N 1
ATOM 649 C CA . GLY A 1 85 ? 1.303 9.444 12.899 1.00 71.75 85 GLY A CA 1
ATOM 650 C C . GLY A 1 85 ? 0.782 8.006 12.937 1.00 71.75 85 GLY A C 1
ATOM 651 O O . GLY A 1 85 ? -0.413 7.775 13.130 1.00 71.75 85 GLY A O 1
ATOM 652 N N . PHE A 1 86 ? 1.691 7.032 12.849 1.00 78.69 86 PHE A N 1
ATOM 653 C CA . PHE A 1 86 ? 1.331 5.616 12.904 1.00 78.69 86 PHE A CA 1
ATOM 654 C C . PHE A 1 86 ? 0.902 5.152 14.308 1.00 78.69 86 PHE A C 1
ATOM 656 O O . PHE A 1 86 ? -0.113 4.469 14.447 1.00 78.69 86 PHE A O 1
ATOM 663 N N . LYS A 1 87 ? 1.604 5.566 15.375 1.00 83.62 87 LYS A N 1
ATOM 664 C CA . LYS A 1 87 ? 1.201 5.244 16.760 1.00 83.62 87 LYS A CA 1
ATOM 665 C C . LYS A 1 87 ? -0.206 5.753 17.075 1.00 83.62 87 LYS A C 1
ATOM 667 O O . LYS A 1 87 ? -0.993 5.030 17.687 1.00 83.62 87 LYS A O 1
ATOM 672 N N . ARG A 1 88 ? -0.538 6.968 16.624 1.00 84.00 88 ARG A N 1
ATOM 673 C CA . ARG A 1 88 ? -1.887 7.533 16.744 1.00 84.00 88 ARG A CA 1
ATOM 674 C C . ARG A 1 88 ? -2.911 6.678 15.989 1.00 84.00 88 ARG A C 1
ATOM 676 O O . ARG A 1 88 ? -3.906 6.290 16.595 1.00 84.00 88 ARG A O 1
ATOM 683 N N . LEU A 1 89 ? -2.624 6.311 14.736 1.00 88.75 89 LEU A N 1
ATOM 684 C CA . LEU A 1 89 ? -3.493 5.453 13.921 1.00 88.75 89 LEU A CA 1
ATOM 685 C C . LEU A 1 89 ? -3.804 4.116 14.613 1.00 88.75 89 LEU A C 1
ATOM 687 O O . LEU A 1 89 ? -4.962 3.700 14.654 1.00 88.75 89 LEU A O 1
ATOM 691 N N . LEU A 1 90 ? -2.794 3.462 15.199 1.00 88.19 90 LEU A N 1
ATOM 692 C CA . LEU A 1 90 ? -2.980 2.214 15.943 1.00 88.19 90 LEU A CA 1
ATOM 693 C C . LEU A 1 90 ? -3.816 2.398 17.212 1.00 88.19 90 LEU A C 1
ATOM 695 O O . LEU A 1 90 ? -4.678 1.567 17.497 1.00 88.19 90 LEU A O 1
ATOM 699 N N . ALA A 1 91 ? -3.571 3.466 17.976 1.00 90.00 91 ALA A N 1
ATOM 700 C CA . ALA A 1 91 ? -4.339 3.757 19.183 1.00 90.00 91 ALA A CA 1
ATOM 701 C C . ALA A 1 91 ? -5.824 3.967 18.854 1.00 90.00 91 ALA A C 1
ATOM 703 O O . ALA A 1 91 ? -6.695 3.373 19.486 1.00 90.00 91 ALA A O 1
ATOM 704 N N . GLU A 1 92 ? -6.122 4.743 17.813 1.00 90.94 92 GLU A N 1
ATOM 705 C CA . GLU A 1 92 ? -7.499 4.984 17.386 1.00 90.94 92 GLU A CA 1
ATOM 706 C C . GLU A 1 92 ? -8.145 3.713 16.821 1.00 90.94 92 GLU A C 1
ATOM 708 O O . GLU A 1 92 ? -9.317 3.458 17.088 1.00 90.94 92 GLU A O 1
ATOM 713 N N . MET A 1 93 ? -7.391 2.874 16.103 1.00 92.06 93 MET A N 1
ATOM 714 C CA . MET A 1 93 ? -7.887 1.591 15.603 1.00 92.06 93 MET A CA 1
ATOM 715 C C . MET A 1 93 ? -8.266 0.632 16.743 1.00 92.06 93 MET A C 1
ATOM 717 O O . MET A 1 93 ? -9.316 -0.007 16.667 1.00 92.06 93 MET A O 1
ATOM 721 N N . LYS A 1 94 ? -7.477 0.580 17.828 1.00 90.56 94 LYS A N 1
ATOM 722 C CA . LYS A 1 94 ? -7.805 -0.199 19.039 1.00 90.56 94 LYS A CA 1
ATOM 723 C C . LYS A 1 94 ? -9.123 0.251 19.672 1.00 90.56 94 LYS A C 1
ATOM 725 O O . LYS A 1 94 ? -9.931 -0.590 20.056 1.00 90.56 94 LYS A O 1
ATOM 730 N N . LEU A 1 95 ? -9.386 1.560 19.713 1.00 94.50 95 LEU A N 1
ATOM 731 C CA . LEU A 1 95 ? -10.642 2.108 20.243 1.00 94.50 95 LEU A CA 1
ATOM 732 C C . LEU A 1 95 ? -11.876 1.704 19.421 1.00 94.50 95 LEU A C 1
ATOM 734 O O . LEU A 1 95 ? -12.980 1.684 19.955 1.00 94.50 95 LEU A O 1
ATOM 738 N N . ARG A 1 96 ? -11.715 1.362 18.136 1.00 94.81 96 ARG A N 1
ATOM 739 C CA . ARG A 1 96 ? -12.821 0.889 17.282 1.00 94.81 96 ARG A CA 1
ATOM 740 C C . ARG A 1 96 ? -13.186 -0.576 17.512 1.00 94.81 96 ARG A C 1
ATOM 742 O O . ARG A 1 96 ? -14.191 -1.013 16.964 1.00 94.81 96 ARG A O 1
ATOM 749 N N . GLN A 1 97 ? -12.385 -1.319 18.280 1.00 94.19 97 GLN A N 1
ATOM 750 C CA . GLN A 1 97 ? -12.642 -2.716 18.644 1.00 94.19 97 GLN A CA 1
ATOM 751 C C . GLN A 1 97 ? -12.915 -3.635 17.439 1.00 94.19 97 GLN A C 1
ATOM 753 O O . GLN A 1 97 ? -13.727 -4.558 17.519 1.00 94.19 97 GLN A O 1
ATOM 758 N N . PHE A 1 98 ? -12.215 -3.422 16.317 1.00 96.25 98 PHE A N 1
ATOM 759 C CA . PHE A 1 98 ? -12.354 -4.290 15.139 1.00 96.25 98 PHE A CA 1
ATOM 760 C C . PHE A 1 98 ? -12.030 -5.758 15.448 1.00 96.25 98 PHE A C 1
ATOM 762 O O . PHE A 1 98 ? -12.546 -6.643 14.774 1.00 96.25 98 PHE A O 1
ATOM 769 N N . A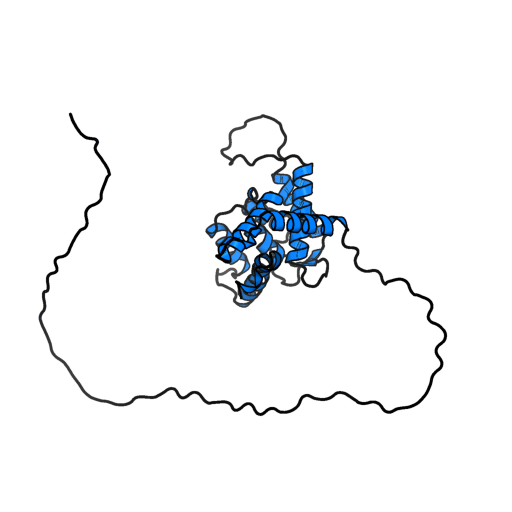SP A 1 99 ? -11.246 -6.025 16.497 1.00 95.19 99 ASP A N 1
ATOM 770 C CA . ASP A 1 99 ? -10.900 -7.374 16.959 1.00 95.19 99 ASP A CA 1
ATOM 771 C C . ASP A 1 99 ? -12.104 -8.218 17.408 1.00 95.19 99 ASP A C 1
ATOM 773 O O . ASP A 1 99 ? -12.021 -9.442 17.442 1.00 95.19 99 ASP A O 1
ATOM 777 N N . THR A 1 100 ? -13.256 -7.591 17.660 1.00 96.88 100 THR A N 1
ATOM 778 C CA . THR A 1 100 ? -14.522 -8.291 17.938 1.00 96.88 100 THR A CA 1
ATOM 779 C C . THR A 1 100 ? -15.111 -8.996 16.708 1.00 96.88 100 THR A C 1
ATOM 781 O O . THR A 1 100 ? -15.956 -9.885 16.843 1.00 96.88 100 THR A O 1
ATOM 784 N N . ILE A 1 101 ? -14.671 -8.639 15.495 1.00 97.81 101 ILE A N 1
ATOM 785 C CA . ILE A 1 101 ? -15.127 -9.267 14.253 1.00 97.81 101 ILE A CA 1
ATOM 786 C C . ILE A 1 101 ? -14.571 -10.695 14.177 1.00 97.81 101 ILE A C 1
ATOM 788 O O . ILE A 1 101 ? -13.359 -10.905 14.095 1.00 97.81 101 ILE A O 1
ATOM 792 N N . ARG A 1 102 ? -15.476 -11.683 14.147 1.00 97.00 102 ARG A N 1
ATOM 793 C CA . ARG A 1 102 ? -15.142 -13.119 14.143 1.00 97.00 102 ARG A CA 1
ATOM 794 C C . ARG A 1 102 ? -14.357 -13.553 12.906 1.00 97.00 102 ARG A C 1
ATOM 796 O O . ARG A 1 102 ? -13.338 -14.227 13.022 1.00 97.00 102 ARG A O 1
ATOM 803 N N . PHE A 1 103 ? -14.821 -13.160 11.722 1.00 97.69 103 PHE A N 1
ATOM 804 C CA . PHE A 1 103 ? -14.194 -13.564 10.467 1.00 97.69 103 PHE A CA 1
ATOM 805 C C . PHE A 1 103 ? -12.928 -12.748 10.197 1.00 97.69 103 PHE A C 1
ATOM 807 O O . PHE A 1 103 ? -13.005 -11.533 10.002 1.00 97.69 103 PHE A O 1
ATOM 814 N N . ALA A 1 104 ? -11.777 -13.422 10.122 1.00 97.19 104 ALA A N 1
ATOM 815 C CA . ALA A 1 104 ? -10.477 -12.777 9.941 1.00 97.19 104 ALA A CA 1
ATOM 816 C C . ALA A 1 104 ? -10.421 -11.883 8.695 1.00 97.19 104 ALA A C 1
ATOM 818 O O . ALA A 1 104 ? -10.006 -10.734 8.787 1.00 97.19 104 ALA A O 1
ATOM 819 N N . ALA A 1 105 ? -10.945 -12.350 7.557 1.00 97.19 105 ALA A N 1
ATOM 820 C CA . ALA A 1 105 ? -11.003 -11.552 6.331 1.00 97.19 105 ALA A CA 1
ATOM 821 C C . ALA A 1 105 ? -11.751 -10.218 6.524 1.00 97.19 105 ALA A C 1
ATOM 823 O O . ALA A 1 105 ? -11.260 -9.166 6.115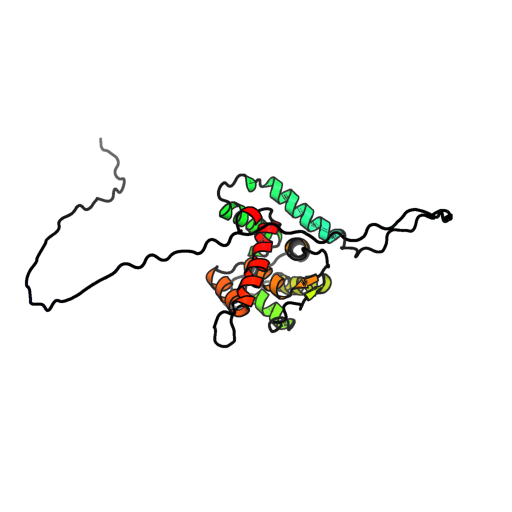 1.00 97.19 105 ALA A O 1
ATOM 824 N N . TYR A 1 106 ? -12.903 -10.239 7.203 1.00 98.19 106 TYR A N 1
ATOM 825 C CA . TYR A 1 106 ? -13.687 -9.034 7.487 1.00 98.19 106 TYR A CA 1
ATOM 826 C C . TYR A 1 106 ? -13.009 -8.131 8.515 1.00 98.19 106 TYR A C 1
ATOM 828 O O . TYR A 1 106 ? -13.071 -6.909 8.397 1.00 98.19 106 TYR A O 1
ATOM 836 N N . ARG A 1 107 ? -12.340 -8.713 9.511 1.00 98.00 107 ARG A N 1
ATOM 837 C CA . ARG A 1 107 ? -11.577 -7.970 10.513 1.00 98.00 107 ARG A CA 1
ATOM 838 C C . ARG A 1 107 ? -10.416 -7.212 9.870 1.00 98.00 107 ARG A C 1
ATOM 840 O O . ARG A 1 107 ? -10.321 -5.995 10.029 1.00 98.00 107 ARG A O 1
ATOM 847 N N . THR A 1 108 ? -9.610 -7.897 9.060 1.00 98.00 108 THR A N 1
ATOM 848 C CA . THR A 1 108 ? -8.538 -7.299 8.252 1.00 98.00 108 THR A CA 1
ATOM 849 C C . THR A 1 108 ? -9.078 -6.213 7.332 1.00 98.00 108 THR A C 1
ATOM 851 O O . THR A 1 108 ? -8.548 -5.103 7.311 1.00 98.00 108 THR A O 1
ATOM 854 N N . ALA A 1 109 ? -10.163 -6.495 6.605 1.00 97.81 109 ALA A N 1
ATOM 855 C CA . ALA A 1 109 ? -10.778 -5.531 5.701 1.00 97.81 109 ALA A CA 1
ATOM 856 C C . ALA A 1 109 ? -11.264 -4.277 6.444 1.00 97.81 109 ALA A C 1
ATOM 858 O O . ALA A 1 109 ? -11.013 -3.169 5.978 1.00 97.81 109 ALA A O 1
ATOM 859 N N . SER A 1 110 ? -11.891 -4.422 7.615 1.00 98.06 110 SER A N 1
ATOM 860 C CA . SER A 1 110 ? -12.321 -3.299 8.460 1.00 98.06 110 SER A CA 1
ATOM 861 C C . SER A 1 110 ? -11.147 -2.450 8.946 1.00 98.06 110 SER A C 1
ATOM 863 O O . SER A 1 110 ? -11.209 -1.220 8.872 1.00 98.06 110 SER A O 1
ATOM 865 N N . LYS A 1 111 ? -10.047 -3.083 9.373 1.00 97.94 111 LYS A N 1
ATOM 866 C CA . LYS A 1 111 ? -8.817 -2.386 9.775 1.00 97.94 111 LYS A CA 1
ATOM 867 C C . LYS A 1 111 ? -8.201 -1.619 8.600 1.00 97.94 111 LYS A C 1
ATOM 869 O O . LYS A 1 111 ? -7.982 -0.415 8.704 1.00 97.94 111 LYS A O 1
ATOM 874 N N . LEU A 1 112 ? -8.013 -2.258 7.444 1.00 97.69 112 LEU A N 1
ATOM 875 C CA . LEU A 1 112 ? -7.487 -1.594 6.243 1.00 97.69 112 LEU A CA 1
ATOM 876 C C . LEU A 1 112 ? -8.426 -0.489 5.731 1.00 97.69 112 LEU A C 1
ATOM 878 O O . LEU A 1 112 ? -7.969 0.577 5.315 1.00 97.69 112 LEU A O 1
ATOM 882 N N . ARG A 1 113 ? -9.746 -0.689 5.821 1.00 97.50 113 ARG A N 1
ATOM 883 C CA . ARG A 1 113 ? -10.747 0.330 5.481 1.00 97.50 113 ARG A CA 1
ATOM 884 C C . ARG A 1 113 ? -10.632 1.553 6.382 1.00 97.50 113 ARG A C 1
ATOM 886 O O . ARG A 1 113 ? -10.751 2.678 5.896 1.00 97.50 113 ARG A O 1
ATOM 893 N N . TYR A 1 114 ? -10.390 1.347 7.672 1.00 97.50 114 TYR A N 1
ATOM 894 C CA . TYR A 1 114 ? -10.154 2.439 8.606 1.00 97.50 114 TYR A CA 1
ATOM 895 C C . TYR A 1 114 ? -8.920 3.257 8.205 1.00 97.50 114 TYR A C 1
ATOM 897 O O . TYR A 1 114 ? -8.986 4.485 8.152 1.00 97.50 114 TYR A O 1
ATOM 905 N N . ILE A 1 115 ? -7.833 2.591 7.806 1.00 97.00 115 ILE A N 1
ATOM 906 C CA . ILE A 1 115 ? -6.633 3.260 7.286 1.00 97.00 115 ILE A CA 1
ATOM 907 C C . ILE A 1 115 ? -6.975 4.095 6.048 1.00 97.00 115 ILE A C 1
ATOM 909 O O . ILE A 1 115 ? -6.699 5.291 6.045 1.00 97.00 115 ILE A O 1
ATOM 913 N N . GLN A 1 116 ? -7.666 3.530 5.050 1.00 96.94 116 GLN A N 1
ATOM 914 C CA . GLN A 1 116 ? -8.104 4.271 3.853 1.00 96.94 116 GLN A CA 1
ATOM 915 C C . GLN A 1 116 ? -8.945 5.515 4.179 1.00 96.94 116 GLN A C 1
ATOM 917 O O . GLN A 1 116 ? -8.887 6.516 3.463 1.00 96.94 116 GLN A O 1
ATOM 922 N N . GLN A 1 117 ? -9.790 5.444 5.212 1.00 95.62 117 GLN A N 1
ATOM 923 C CA . GLN A 1 117 ? -10.605 6.576 5.651 1.00 95.62 117 GLN A CA 1
ATOM 924 C C . GLN A 1 117 ? -9.739 7.677 6.261 1.00 95.62 117 GLN A C 1
ATOM 926 O O . GLN A 1 117 ? -9.940 8.846 5.939 1.00 95.62 117 GLN A O 1
ATOM 931 N N . ARG A 1 118 ? -8.775 7.306 7.106 1.00 94.81 118 ARG A N 1
ATOM 932 C CA . ARG A 1 118 ? -7.897 8.237 7.828 1.00 94.81 118 ARG A CA 1
ATOM 933 C C . ARG A 1 118 ? -6.835 8.880 6.959 1.00 94.81 118 ARG A C 1
ATOM 935 O O . ARG A 1 118 ? -6.476 10.025 7.198 1.00 94.81 118 ARG A O 1
ATOM 942 N N . THR A 1 119 ? -6.401 8.175 5.928 1.00 95.81 119 THR A N 1
ATOM 943 C CA . THR A 1 119 ? -5.468 8.687 4.927 1.00 95.81 119 THR A CA 1
ATOM 944 C C . THR A 1 119 ? -6.185 9.306 3.732 1.00 95.8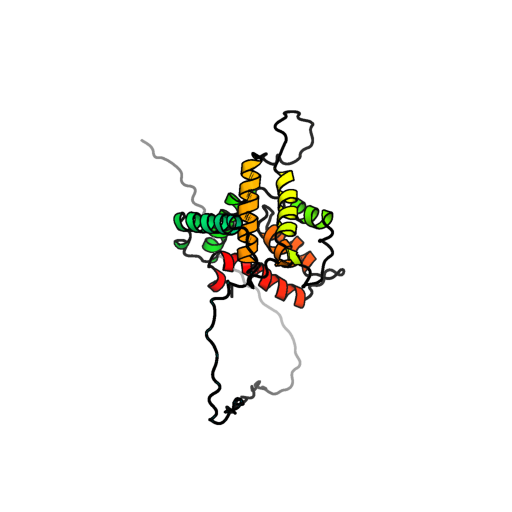1 119 THR A C 1
ATOM 946 O O . THR A 1 119 ? -5.535 9.706 2.779 1.00 95.81 119 THR A O 1
ATOM 949 N N . LEU A 1 120 ? -7.521 9.372 3.718 1.00 96.44 120 LEU A N 1
ATOM 950 C CA . LEU A 1 120 ? -8.312 9.823 2.564 1.00 96.44 120 LEU A CA 1
ATOM 951 C C . LEU A 1 120 ? -8.079 9.023 1.265 1.00 96.44 120 LEU A C 1
ATOM 953 O O . LEU A 1 120 ? -8.668 9.349 0.234 1.00 96.44 120 LEU A O 1
ATOM 957 N N . PHE A 1 121 ? -7.326 7.917 1.300 1.00 95.75 121 PHE A N 1
ATOM 958 C CA . PHE A 1 121 ? -7.096 7.057 0.133 1.00 95.75 121 PHE A CA 1
ATOM 959 C C . PHE A 1 121 ? -8.380 6.402 -0.392 1.00 95.75 121 PHE A C 1
ATOM 961 O O . PHE A 1 121 ? -8.445 5.994 -1.550 1.00 95.75 121 PHE A O 1
ATOM 968 N N . ARG A 1 122 ? -9.453 6.397 0.413 1.00 95.19 122 ARG A N 1
ATOM 969 C CA . ARG A 1 122 ? -10.814 6.047 -0.030 1.00 95.19 122 ARG A CA 1
ATOM 970 C C . ARG A 1 122 ? -11.378 6.945 -1.140 1.00 95.19 122 ARG A C 1
ATOM 972 O O . ARG A 1 122 ? -12.423 6.609 -1.683 1.00 95.19 122 ARG A O 1
ATOM 979 N N . PHE A 1 123 ? -10.754 8.084 -1.429 1.00 95.12 123 PHE A N 1
ATOM 980 C CA . PHE A 1 123 ? -11.106 8.964 -2.547 1.00 95.12 123 PHE A CA 1
ATOM 981 C C . PHE A 1 123 ? -10.106 8.877 -3.702 1.00 95.12 123 PHE A C 1
ATOM 983 O O . PHE A 1 123 ? -10.328 9.482 -4.745 1.00 95.12 123 PHE A O 1
ATOM 990 N N . MET A 1 124 ? -9.014 8.129 -3.527 1.00 94.94 124 MET A N 1
ATOM 991 C CA . MET A 1 124 ? -7.949 8.051 -4.512 1.00 94.94 124 MET A CA 1
ATOM 992 C C . MET A 1 124 ? -8.304 7.064 -5.615 1.00 94.94 124 MET A C 1
ATOM 994 O O . MET A 1 124 ? -8.614 5.903 -5.347 1.00 94.94 124 MET A O 1
ATOM 998 N N . GLU A 1 125 ? -8.233 7.508 -6.860 1.00 93.88 125 GLU A N 1
ATOM 999 C CA . GLU A 1 125 ? -8.460 6.655 -8.023 1.00 93.88 125 GLU A CA 1
ATOM 1000 C C . GLU A 1 125 ? -7.175 5.919 -8.414 1.00 93.88 125 GLU A C 1
ATOM 1002 O O . GLU A 1 125 ? -6.080 6.479 -8.349 1.00 93.88 125 GLU A O 1
ATOM 1007 N N . LEU A 1 126 ? -7.310 4.669 -8.869 1.00 97.00 126 LEU A N 1
ATOM 1008 C CA . LEU A 1 126 ? -6.171 3.850 -9.296 1.00 97.00 126 LEU A CA 1
ATOM 1009 C C . LEU A 1 126 ? -5.361 4.521 -10.408 1.00 97.00 126 LEU A C 1
ATOM 1011 O O . LEU A 1 126 ? -4.140 4.589 -10.309 1.00 97.00 126 LEU A O 1
ATOM 1015 N N . GLY A 1 127 ? -6.038 5.079 -11.418 1.00 95.88 127 GLY A N 1
ATOM 1016 C CA . GLY A 1 127 ? -5.381 5.765 -12.532 1.00 95.88 127 GLY A CA 1
ATOM 1017 C C . GLY A 1 127 ? -4.445 6.889 -12.083 1.00 95.88 127 GLY A C 1
ATOM 1018 O O . GLY A 1 127 ? -3.366 7.024 -12.641 1.00 95.88 127 GLY A O 1
ATOM 1019 N N . ARG A 1 128 ? -4.787 7.627 -11.016 1.00 93.19 128 ARG A N 1
ATOM 1020 C CA . ARG A 1 128 ? -3.944 8.714 -10.481 1.00 93.19 128 ARG A CA 1
ATOM 1021 C C . ARG A 1 128 ? -2.655 8.199 -9.860 1.00 93.19 128 ARG A C 1
ATOM 1023 O O . ARG A 1 128 ? -1.595 8.794 -10.041 1.00 93.19 128 ARG A O 1
ATOM 1030 N N . VAL A 1 129 ? -2.744 7.089 -9.129 1.00 97.31 129 VAL A N 1
ATOM 1031 C CA . VAL A 1 129 ? -1.567 6.439 -8.545 1.00 97.31 129 VAL A CA 1
ATOM 1032 C C . VAL A 1 129 ? -0.650 5.952 -9.665 1.00 97.31 129 VAL A C 1
ATOM 1034 O O . VAL A 1 129 ? 0.535 6.272 -9.655 1.00 97.31 129 VAL A O 1
ATOM 1037 N N . VAL A 1 130 ? -1.204 5.250 -10.658 1.00 96.94 130 VAL A N 1
ATOM 1038 C CA . VAL A 1 130 ? -0.450 4.743 -11.818 1.00 96.94 130 VAL A CA 1
ATOM 1039 C C . VAL A 1 130 ? 0.208 5.881 -12.597 1.00 96.94 130 VAL A C 1
ATOM 1041 O O . VAL A 1 130 ? 1.398 5.805 -12.900 1.00 96.94 130 VAL A O 1
ATOM 1044 N N . GLU A 1 131 ? -0.534 6.955 -12.858 1.00 96.56 131 GLU A N 1
ATOM 1045 C CA . GLU A 1 131 ? -0.024 8.129 -13.561 1.00 96.56 131 GLU A CA 1
ATOM 1046 C C . GLU A 1 131 ? 1.120 8.792 -12.797 1.00 96.56 131 GLU A C 1
ATOM 1048 O O . GLU A 1 131 ? 2.151 9.097 -13.382 1.00 96.56 131 GLU A O 1
ATOM 1053 N N . THR A 1 132 ? 1.006 8.920 -11.473 1.00 97.56 132 THR A N 1
ATOM 1054 C CA . THR A 1 132 ? 2.091 9.493 -10.665 1.00 97.56 132 THR A CA 1
ATOM 1055 C C . THR A 1 132 ? 3.371 8.656 -10.771 1.00 97.56 132 THR A C 1
ATOM 1057 O O . THR A 1 132 ? 4.458 9.198 -10.947 1.00 97.56 132 THR A O 1
ATOM 1060 N N . PHE A 1 133 ? 3.282 7.321 -10.734 1.00 97.31 133 PHE A N 1
ATOM 1061 C CA . PHE A 1 133 ? 4.463 6.478 -10.969 1.00 97.31 133 PHE A CA 1
ATOM 1062 C C . PHE A 1 133 ? 5.031 6.637 -12.387 1.00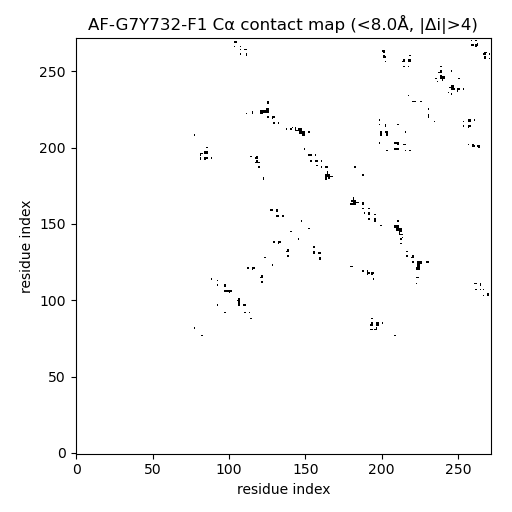 97.31 133 PHE A C 1
ATOM 1064 O O . PHE A 1 133 ? 6.237 6.463 -12.585 1.00 97.31 133 PHE A O 1
ATOM 1071 N N . ARG A 1 134 ? 4.192 6.969 -13.374 1.00 96.25 134 ARG A N 1
ATOM 1072 C CA . ARG A 1 134 ? 4.626 7.267 -14.740 1.00 96.25 134 ARG A CA 1
ATOM 1073 C C . ARG A 1 134 ? 5.375 8.595 -14.820 1.00 96.25 134 ARG A C 1
ATOM 1075 O O . ARG A 1 134 ? 6.487 8.601 -15.341 1.00 96.25 134 ARG A O 1
ATOM 1082 N N . GLU A 1 135 ? 4.820 9.658 -14.239 1.00 96.25 135 GLU A N 1
ATOM 1083 C CA . GLU A 1 135 ? 5.418 11.001 -14.162 1.00 96.25 135 GLU A CA 1
ATOM 1084 C C . GLU A 1 135 ? 6.810 10.985 -13.509 1.00 96.25 135 GLU A C 1
ATOM 1086 O O . GLU A 1 135 ? 7.715 11.685 -13.952 1.00 96.25 135 GLU A O 1
ATOM 1091 N N . PHE A 1 136 ? 7.010 10.145 -12.489 1.00 96.19 136 PHE A N 1
ATOM 1092 C CA . PHE A 1 136 ? 8.301 9.987 -11.808 1.00 96.19 136 PHE A CA 1
ATOM 1093 C C . PHE A 1 136 ? 9.260 9.001 -12.505 1.00 96.19 136 PHE A C 1
ATOM 1095 O O . PHE A 1 136 ? 10.332 8.718 -11.975 1.00 96.19 136 PHE A O 1
ATOM 1102 N N . GLY A 1 137 ? 8.889 8.427 -13.657 1.00 95.38 137 GLY A N 1
ATOM 1103 C CA . GLY A 1 137 ? 9.722 7.456 -14.380 1.00 95.38 137 GLY A CA 1
ATOM 1104 C C . GLY A 1 137 ? 9.842 6.082 -13.704 1.00 95.38 137 GLY A C 1
ATOM 1105 O O . GLY A 1 137 ? 10.637 5.248 -14.120 1.00 95.38 137 GLY A O 1
ATOM 1106 N N . LEU A 1 138 ? 9.031 5.804 -12.682 1.00 94.62 138 LEU A N 1
ATOM 1107 C CA . LEU A 1 138 ? 9.117 4.590 -11.863 1.00 94.62 138 LEU A CA 1
ATOM 1108 C C . LEU A 1 138 ? 8.307 3.415 -12.428 1.00 94.62 138 LEU A C 1
ATOM 1110 O O . LEU A 1 138 ? 8.470 2.275 -11.993 1.00 94.62 138 LEU A O 1
ATOM 1114 N N . HIS A 1 139 ? 7.410 3.670 -13.380 1.00 90.81 139 HIS A N 1
ATOM 1115 C CA . HIS A 1 139 ? 6.549 2.652 -13.986 1.00 90.81 139 HIS A CA 1
ATOM 1116 C C . HIS A 1 139 ? 7.327 1.513 -14.670 1.00 90.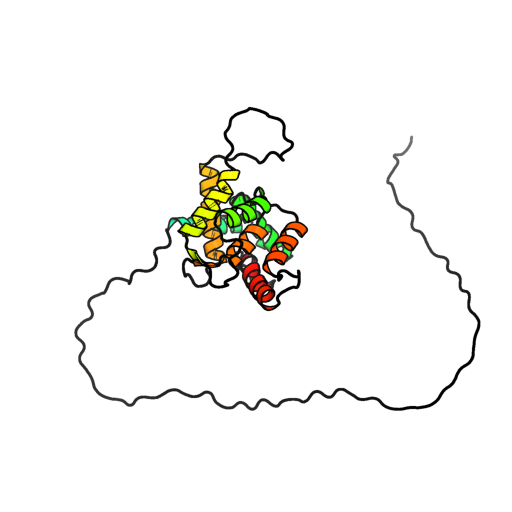81 139 HIS A C 1
ATOM 1118 O O . HIS A 1 139 ? 6.917 0.366 -14.532 1.00 90.81 139 HIS A O 1
ATOM 1124 N N . GLN A 1 140 ? 8.463 1.808 -15.315 1.00 86.88 140 GLN A N 1
ATOM 1125 C CA . GLN A 1 140 ? 9.281 0.826 -16.054 1.00 86.88 140 GLN A CA 1
ATOM 1126 C C . GLN A 1 140 ? 10.330 0.118 -15.188 1.00 86.88 140 GLN A C 1
ATOM 1128 O O . GLN A 1 140 ? 11.008 -0.791 -15.663 1.00 86.88 140 GLN A O 1
ATOM 1133 N N . LEU A 1 141 ? 10.491 0.532 -13.926 1.00 86.19 141 LEU A N 1
ATOM 1134 C CA . LEU A 1 141 ? 11.447 -0.101 -13.024 1.00 86.19 141 LEU A CA 1
ATOM 1135 C C . LEU A 1 141 ? 10.953 -1.498 -12.652 1.00 86.19 141 LEU A C 1
ATOM 1137 O O . LEU A 1 141 ? 10.017 -1.646 -11.863 1.00 86.19 141 LEU A O 1
ATOM 1141 N N . ASN A 1 142 ? 11.604 -2.492 -13.255 1.00 75.06 142 ASN A N 1
ATOM 1142 C CA . ASN A 1 142 ? 11.398 -3.918 -13.011 1.00 75.06 142 ASN A CA 1
ATOM 1143 C C . ASN A 1 142 ? 12.480 -4.524 -12.104 1.00 75.06 142 ASN A C 1
ATOM 1145 O O . ASN A 1 142 ? 12.348 -5.684 -11.726 1.00 75.06 142 ASN A O 1
ATOM 1149 N N . ASP A 1 143 ? 13.530 -3.764 -11.772 1.00 84.06 143 ASP A N 1
ATOM 1150 C CA . ASP A 1 143 ? 14.561 -4.188 -10.822 1.00 84.06 143 ASP A CA 1
ATOM 1151 C C . ASP A 1 143 ? 13.943 -4.341 -9.418 1.00 84.06 143 ASP A C 1
ATOM 1153 O O . ASP A 1 143 ? 13.446 -3.350 -8.869 1.00 84.06 143 ASP A O 1
ATOM 1157 N N . PRO A 1 144 ? 13.974 -5.547 -8.817 1.00 81.00 144 PRO A N 1
ATOM 1158 C CA . PRO A 1 144 ? 13.471 -5.780 -7.464 1.00 81.00 144 PRO A CA 1
ATOM 1159 C C . PRO A 1 144 ? 14.146 -4.914 -6.391 1.00 81.00 144 PRO A C 1
ATOM 1161 O O . PRO A 1 144 ? 13.537 -4.635 -5.360 1.00 81.00 144 PRO A O 1
ATOM 1164 N N . ASN A 1 145 ? 15.383 -4.465 -6.628 1.00 85.88 145 ASN A N 1
ATOM 1165 C CA . ASN A 1 145 ? 16.164 -3.685 -5.665 1.00 85.88 145 ASN A CA 1
ATOM 1166 C C . ASN A 1 145 ? 15.945 -2.171 -5.786 1.00 85.88 145 ASN A C 1
ATOM 1168 O O . ASN A 1 145 ? 16.397 -1.406 -4.925 1.00 85.88 145 ASN A O 1
ATOM 1172 N N . ALA A 1 146 ? 15.242 -1.718 -6.8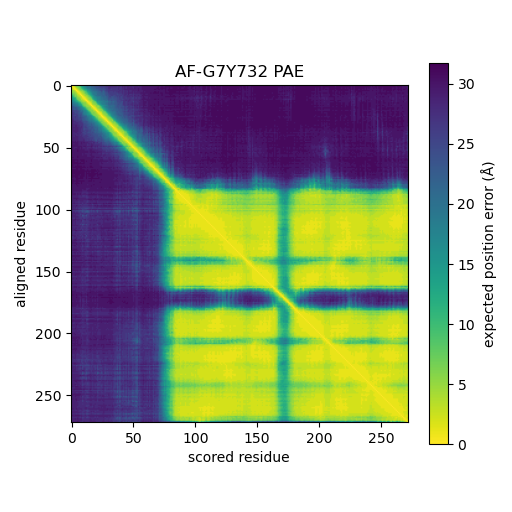31 1.00 93.06 146 ALA A N 1
ATOM 1173 C CA . ALA A 1 146 ? 14.926 -0.311 -7.006 1.00 93.06 146 ALA A CA 1
ATOM 1174 C C . ALA A 1 146 ? 14.080 0.177 -5.824 1.00 93.06 146 ALA A C 1
ATOM 1176 O O . ALA A 1 146 ? 12.951 -0.273 -5.607 1.00 93.06 146 ALA A O 1
ATOM 1177 N N . SER A 1 147 ? 14.632 1.114 -5.054 1.00 95.00 147 SER A N 1
ATOM 1178 C CA . SER A 1 147 ? 14.028 1.597 -3.815 1.00 95.00 147 SER A CA 1
ATOM 1179 C C . SER A 1 147 ? 14.034 3.115 -3.713 1.00 95.00 147 SER A C 1
ATOM 1181 O O . SER A 1 147 ? 14.877 3.808 -4.283 1.00 95.00 147 SER A O 1
ATOM 1183 N N . LEU A 1 148 ? 13.075 3.625 -2.952 1.00 95.81 148 LEU A N 1
ATOM 1184 C CA . LEU A 1 148 ? 12.927 5.027 -2.607 1.00 95.81 148 LEU A CA 1
ATOM 1185 C C . LEU A 1 148 ? 13.196 5.203 -1.122 1.00 95.81 148 LEU A C 1
ATOM 1187 O O . LEU A 1 148 ? 12.770 4.391 -0.303 1.00 95.81 148 LEU A O 1
ATOM 1191 N N . ASP A 1 149 ? 13.875 6.286 -0.778 1.00 94.56 149 ASP A N 1
ATOM 1192 C CA . ASP A 1 149 ? 14.001 6.717 0.605 1.00 94.56 149 ASP A CA 1
ATOM 1193 C C . ASP A 1 149 ? 12.705 7.392 1.097 1.00 94.56 149 ASP A C 1
ATOM 1195 O O . ASP A 1 149 ? 11.714 7.559 0.367 1.00 94.56 149 ASP A O 1
ATOM 1199 N N . TYR A 1 150 ? 12.713 7.799 2.365 1.00 92.88 150 TYR A 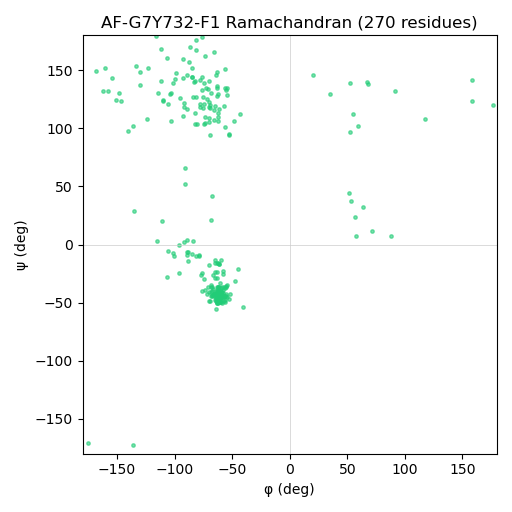N 1
ATOM 1200 C CA . TYR A 1 150 ? 11.609 8.528 2.985 1.00 92.88 150 TYR A CA 1
ATOM 1201 C C . TYR A 1 150 ? 11.196 9.767 2.172 1.00 92.88 150 TYR A C 1
ATOM 1203 O O . TYR A 1 150 ? 10.011 9.973 1.905 1.00 92.88 150 TYR A O 1
ATOM 1211 N N . ALA A 1 151 ? 12.167 10.577 1.738 1.00 94.88 151 ALA A N 1
ATOM 1212 C CA . ALA A 1 151 ? 11.911 11.812 1.003 1.00 94.88 151 ALA A CA 1
ATOM 1213 C C . ALA A 1 151 ? 11.322 11.548 -0.394 1.00 94.88 151 ALA A C 1
ATOM 1215 O O . ALA A 1 151 ? 10.410 12.253 -0.829 1.00 94.88 151 ALA A O 1
ATOM 1216 N N . GLY A 1 152 ? 11.808 10.525 -1.098 1.00 96.56 152 GLY A N 1
ATOM 1217 C CA . GLY A 1 152 ? 11.268 10.073 -2.378 1.00 96.56 152 GLY A CA 1
ATOM 1218 C C . GLY A 1 152 ? 9.830 9.594 -2.260 1.00 96.56 152 GLY A C 1
ATOM 1219 O O . GLY A 1 152 ? 8.974 10.025 -3.034 1.00 96.56 152 GLY A O 1
ATOM 1220 N N . THR A 1 153 ? 9.542 8.788 -1.240 1.00 96.75 153 THR A N 1
ATOM 1221 C CA . THR A 1 153 ? 8.179 8.317 -0.963 1.00 96.75 153 THR A CA 1
ATOM 1222 C C . THR A 1 153 ? 7.251 9.489 -0.628 1.00 96.75 153 THR A C 1
ATOM 1224 O O . THR A 1 153 ? 6.163 9.596 -1.193 1.00 96.75 153 THR A O 1
ATOM 1227 N N . ALA A 1 154 ? 7.697 10.425 0.216 1.00 96.38 154 ALA A N 1
ATOM 1228 C CA . ALA A 1 154 ? 6.934 11.622 0.566 1.00 96.38 154 ALA A CA 1
ATOM 1229 C C . ALA A 1 154 ? 6.596 12.488 -0.661 1.00 96.38 154 ALA A C 1
ATOM 1231 O O . ALA A 1 154 ? 5.470 12.970 -0.776 1.00 96.38 154 ALA A O 1
ATOM 1232 N N . ARG A 1 155 ? 7.534 12.650 -1.606 1.00 97.44 155 ARG A N 1
ATOM 1233 C CA . ARG A 1 155 ? 7.308 13.399 -2.857 1.00 97.44 155 ARG A CA 1
ATOM 1234 C C . ARG A 1 155 ? 6.236 12.761 -3.739 1.00 97.44 155 ARG A C 1
ATOM 1236 O O . ARG A 1 155 ? 5.381 13.477 -4.257 1.00 97.44 155 ARG A O 1
ATOM 1243 N N . ILE A 1 156 ? 6.249 11.435 -3.877 1.00 97.69 156 ILE A N 1
ATOM 1244 C CA . ILE A 1 156 ? 5.213 10.707 -4.627 1.00 97.69 156 ILE A CA 1
ATOM 1245 C C . ILE A 1 156 ? 3.848 10.908 -3.974 1.00 97.69 156 ILE A C 1
ATOM 1247 O O . ILE A 1 156 ? 2.883 11.244 -4.657 1.00 97.69 156 ILE A O 1
ATOM 1251 N N . LEU A 1 157 ? 3.762 10.757 -2.649 1.00 97.25 157 LEU A N 1
ATOM 1252 C CA . LEU A 1 157 ? 2.508 10.973 -1.931 1.00 97.25 157 LEU A CA 1
ATOM 1253 C C . LEU A 1 157 ? 2.017 12.414 -2.088 1.00 97.25 157 LEU A C 1
ATOM 1255 O O . LEU A 1 157 ? 0.852 12.617 -2.414 1.00 97.25 157 LEU A O 1
ATOM 1259 N N . ALA A 1 158 ? 2.891 13.412 -1.943 1.00 96.12 158 ALA A N 1
ATOM 1260 C CA . ALA A 1 158 ? 2.531 14.813 -2.149 1.00 96.12 158 ALA A CA 1
ATOM 1261 C C . ALA A 1 158 ? 1.915 15.052 -3.538 1.00 96.12 158 ALA A C 1
ATOM 1263 O O . ALA A 1 158 ? 0.887 15.723 -3.640 1.00 96.12 158 ALA A O 1
ATOM 1264 N N . ARG A 1 159 ? 2.477 14.443 -4.593 1.00 96.75 159 ARG A N 1
ATOM 1265 C CA . ARG A 1 159 ? 1.914 14.517 -5.949 1.00 96.75 159 ARG A CA 1
ATOM 1266 C C . ARG A 1 159 ? 0.557 13.820 -6.067 1.00 96.75 159 ARG A C 1
ATOM 1268 O O . ARG A 1 159 ? -0.355 14.368 -6.679 1.00 96.75 159 ARG A O 1
ATOM 1275 N N . ILE A 1 160 ? 0.401 12.646 -5.461 1.00 96.44 160 ILE A N 1
ATOM 1276 C CA . ILE A 1 160 ? -0.875 11.919 -5.439 1.00 96.44 160 ILE A CA 1
ATOM 1277 C C . ILE A 1 160 ? -1.966 12.770 -4.754 1.00 96.44 160 ILE A C 1
ATOM 1279 O O . ILE A 1 160 ? -3.075 12.902 -5.275 1.00 96.44 160 ILE A O 1
ATOM 1283 N N . TYR A 1 161 ? -1.655 13.389 -3.610 1.00 95.81 161 TYR A N 1
ATOM 1284 C CA . TYR A 1 161 ? -2.608 14.199 -2.844 1.00 95.81 161 TYR A CA 1
ATOM 1285 C C . TYR A 1 161 ? -2.882 15.583 -3.439 1.00 95.81 161 TYR A C 1
ATOM 1287 O O . TYR A 1 161 ? -3.973 16.107 -3.219 1.00 95.81 161 TYR A O 1
ATOM 1295 N N . SER A 1 162 ? -1.969 16.165 -4.227 1.00 92.69 162 SER A N 1
ATOM 1296 C CA . SER A 1 162 ? -2.196 17.475 -4.864 1.00 92.69 162 SER A CA 1
ATOM 1297 C C . SER A 1 162 ? -3.380 17.475 -5.838 1.00 92.69 162 SER A C 1
ATOM 1299 O O . SER A 1 162 ? -3.873 18.523 -6.228 1.00 92.69 162 SER A O 1
ATOM 1301 N N . GLN A 1 163 ? -3.848 16.298 -6.252 1.00 83.31 163 GLN A N 1
ATOM 1302 C CA . GLN A 1 163 ? -5.021 16.138 -7.116 1.00 83.31 163 GLN A CA 1
ATOM 1303 C C . GLN A 1 163 ? -6.347 16.119 -6.337 1.00 83.31 163 GLN A C 1
ATOM 1305 O O . GLN A 1 163 ? -7.420 16.066 -6.940 1.00 83.31 163 GLN A O 1
ATOM 1310 N N . LEU A 1 164 ? -6.283 16.085 -5.002 1.00 86.94 164 LEU A N 1
ATOM 1311 C CA . LEU A 1 164 ? -7.432 16.205 -4.101 1.00 86.94 164 LEU A CA 1
ATOM 1312 C C . LEU A 1 164 ? -7.563 17.618 -3.511 1.00 86.94 164 LEU A C 1
ATOM 1314 O O . LEU A 1 164 ? -8.575 17.925 -2.884 1.00 86.94 164 LEU A O 1
ATOM 1318 N N . SER A 1 165 ? -6.561 18.480 -3.704 1.00 79.88 165 SER A N 1
ATOM 1319 C CA . SER A 1 165 ? -6.694 19.913 -3.453 1.00 79.88 165 SER A CA 1
ATOM 1320 C C . SER A 1 165 ? -7.356 20.559 -4.667 1.00 79.88 165 SER A C 1
ATOM 1322 O O . SER A 1 165 ? -6.719 20.728 -5.705 1.00 79.88 165 SER A O 1
ATOM 1324 N N . GLY A 1 166 ? -8.640 20.887 -4.563 1.00 65.00 166 GLY A N 1
ATOM 1325 C CA . GLY A 1 166 ? -9.325 21.717 -5.551 1.00 65.00 166 GLY A CA 1
ATOM 1326 C C . GLY A 1 166 ? -9.270 23.193 -5.142 1.00 65.00 166 GLY A C 1
ATOM 1327 O O . GLY A 1 166 ? -9.396 23.478 -3.948 1.00 65.00 166 GLY A O 1
ATOM 1328 N N . PRO A 1 167 ? -9.124 24.141 -6.084 1.00 54.72 167 PRO A N 1
ATOM 1329 C CA . PRO A 1 167 ? -9.399 25.541 -5.792 1.00 54.72 167 PRO A CA 1
ATOM 1330 C C . PRO A 1 167 ? -10.885 25.695 -5.437 1.00 54.72 167 PRO A C 1
ATOM 1332 O O . PRO A 1 167 ? -11.750 25.125 -6.098 1.00 54.72 167 PRO A O 1
ATOM 1335 N N . THR A 1 168 ? -11.192 26.465 -4.395 1.00 47.66 168 THR A N 1
ATOM 1336 C CA . THR A 1 168 ? -12.555 26.741 -3.895 1.00 47.66 168 THR A CA 1
ATOM 1337 C C . THR A 1 168 ? -13.398 27.603 -4.849 1.00 47.66 168 THR A C 1
ATOM 1339 O O . THR A 1 168 ? -14.327 28.278 -4.422 1.00 47.66 168 THR A O 1
ATOM 1342 N N . THR A 1 169 ? -13.060 27.654 -6.136 1.00 45.09 169 THR A N 1
ATOM 1343 C CA . THR A 1 169 ? -13.630 28.607 -7.087 1.00 45.09 169 THR A CA 1
ATOM 1344 C C . THR A 1 169 ? -14.669 27.937 -7.973 1.00 45.09 169 THR A C 1
ATOM 1346 O O . THR A 1 169 ? -14.334 27.188 -8.892 1.00 45.09 169 THR A O 1
ATOM 1349 N N . ASP A 1 170 ? -15.929 28.260 -7.693 1.00 45.03 170 ASP A N 1
ATOM 1350 C CA . ASP A 1 170 ? -17.085 28.063 -8.559 1.00 45.03 170 ASP A CA 1
ATOM 1351 C C . ASP A 1 170 ? -16.850 28.679 -9.946 1.00 45.03 170 ASP A C 1
ATOM 1353 O O . ASP A 1 170 ? -17.114 29.856 -10.168 1.00 45.03 170 ASP A O 1
ATOM 1357 N N . VAL A 1 171 ? -16.402 27.878 -10.912 1.00 46.94 171 VAL A N 1
ATOM 1358 C CA . VAL A 1 171 ? -16.722 28.097 -12.328 1.00 46.94 171 VAL A CA 1
ATOM 1359 C C . VAL A 1 171 ? -16.969 26.732 -12.958 1.00 46.94 171 VAL A C 1
ATOM 1361 O O . VAL A 1 171 ? -16.050 26.008 -13.335 1.00 46.94 171 VAL A O 1
ATOM 1364 N N . GLN A 1 172 ? -18.249 26.370 -13.054 1.00 48.88 172 GLN A N 1
ATOM 1365 C CA . GLN A 1 172 ? -18.701 25.247 -13.864 1.00 48.88 172 GLN A CA 1
ATOM 1366 C C . GLN A 1 172 ? -18.362 25.516 -15.333 1.00 48.88 172 GLN A C 1
ATOM 1368 O O . GLN A 1 172 ? -19.049 26.278 -16.010 1.00 48.88 172 GLN A O 1
ATOM 1373 N N . THR A 1 173 ? -17.356 24.828 -15.864 1.00 41.72 173 THR A N 1
ATOM 1374 C CA . THR A 1 173 ? -17.328 24.486 -17.286 1.00 41.72 173 THR A CA 1
ATOM 1375 C C . THR A 1 173 ? -17.528 22.983 -17.427 1.00 41.72 173 THR A C 1
ATOM 1377 O O . THR A 1 173 ? -16.890 22.153 -16.783 1.00 41.72 173 THR A O 1
ATOM 1380 N N . LYS A 1 174 ? -18.549 22.651 -18.214 1.00 50.78 174 LYS A N 1
ATOM 1381 C CA . LYS A 1 174 ? -19.124 21.324 -18.401 1.00 50.78 174 LYS A CA 1
ATOM 1382 C C . LYS A 1 174 ? -18.094 20.355 -18.991 1.00 50.78 174 LYS A C 1
ATOM 1384 O O . LYS A 1 174 ? -17.791 20.416 -20.176 1.00 50.78 174 LYS A O 1
ATOM 1389 N N . SER A 1 175 ? -17.638 19.402 -18.191 1.00 42.03 175 SER A N 1
ATOM 1390 C CA . SER A 1 175 ? -17.194 18.090 -18.661 1.00 42.03 175 SER A CA 1
ATOM 1391 C C . SER A 1 175 ? -17.514 17.093 -17.554 1.00 42.03 175 SER A C 1
ATOM 1393 O O . SER A 1 175 ? -17.246 17.383 -16.391 1.00 42.03 175 SER A O 1
ATOM 1395 N N . GLY A 1 176 ? -18.165 15.977 -17.893 1.00 42.38 176 GLY A N 1
ATOM 1396 C CA . GLY A 1 176 ? -18.791 15.002 -16.982 1.00 42.38 176 GLY A CA 1
ATOM 1397 C C . GLY A 1 176 ? -17.826 14.196 -16.102 1.00 42.38 176 GLY A C 1
ATOM 1398 O O . GLY A 1 176 ? -17.996 12.992 -15.929 1.00 42.38 176 GLY A O 1
ATOM 1399 N N . SER A 1 177 ? -16.803 14.847 -15.561 1.00 50.44 177 SER A N 1
ATOM 1400 C CA . SER A 1 177 ? -15.847 14.293 -14.621 1.00 50.44 177 SER A CA 1
ATOM 1401 C C . SER A 1 177 ? -16.506 14.155 -13.255 1.00 50.44 177 SER A C 1
ATOM 1403 O O . SER A 1 177 ? -16.996 15.121 -12.670 1.00 50.44 177 SER A O 1
ATOM 1405 N N . LYS A 1 178 ? -16.528 12.920 -12.761 1.00 54.50 178 LYS A N 1
ATOM 1406 C CA . LYS A 1 178 ? -16.930 12.534 -11.410 1.00 54.50 178 LYS A CA 1
ATOM 1407 C C . LYS A 1 178 ? -16.334 13.525 -10.400 1.00 54.50 178 LYS A C 1
ATOM 1409 O O . LYS A 1 178 ? -15.116 13.583 -10.236 1.00 54.50 178 LYS A O 1
ATOM 1414 N N . THR A 1 179 ? -17.187 14.321 -9.757 1.00 59.84 179 THR A N 1
ATOM 1415 C CA . THR A 1 179 ? -16.805 15.404 -8.841 1.00 59.84 179 THR A CA 1
ATOM 1416 C C . THR A 1 179 ? -15.928 14.840 -7.729 1.00 59.84 179 THR A C 1
ATOM 1418 O O . THR A 1 179 ? -16.405 14.180 -6.805 1.00 59.84 179 THR A O 1
ATOM 1421 N N . THR A 1 180 ? -14.615 15.028 -7.845 1.00 65.94 180 THR A N 1
ATOM 1422 C CA . THR A 1 180 ? -13.686 14.616 -6.794 1.00 65.94 180 THR A CA 1
ATOM 1423 C C . THR A 1 180 ? -13.806 15.634 -5.663 1.00 65.94 180 THR A C 1
ATOM 1425 O O . THR A 1 180 ? -13.712 16.829 -5.940 1.00 65.94 180 THR A O 1
ATOM 1428 N N . PRO A 1 181 ? -14.047 15.211 -4.412 1.00 77.75 181 PRO A N 1
ATOM 1429 C CA . PRO A 1 181 ? -14.164 16.149 -3.304 1.00 77.75 181 PRO A CA 1
ATOM 1430 C C . PRO A 1 181 ? -12.842 16.896 -3.093 1.00 77.75 181 PRO A C 1
ATOM 1432 O O . PRO A 1 181 ? -11.779 16.275 -3.094 1.00 77.75 181 PRO A O 1
ATOM 1435 N N . SER A 1 182 ? -12.930 18.216 -2.907 1.00 84.62 182 SER A N 1
ATOM 1436 C CA . SER A 1 182 ? -11.801 19.050 -2.485 1.00 84.62 182 SER A CA 1
ATOM 1437 C C . SER A 1 182 ? -11.657 19.000 -0.963 1.00 84.62 182 SER A C 1
ATOM 1439 O O . SER A 1 182 ? -12.661 19.018 -0.246 1.00 84.62 182 SER A O 1
ATOM 1441 N N . PHE A 1 183 ? -10.422 18.938 -0.466 1.00 90.06 183 PHE A N 1
ATOM 1442 C CA . PHE A 1 183 ? -10.116 18.939 0.966 1.00 90.06 183 PHE A CA 1
ATOM 1443 C C . PHE A 1 183 ? -9.169 20.078 1.337 1.00 90.06 183 PHE A C 1
ATOM 1445 O O . PHE A 1 183 ? -8.322 20.483 0.541 1.00 90.06 183 PHE A O 1
ATOM 1452 N N . ASP A 1 184 ? -9.276 20.535 2.587 1.00 90.75 184 ASP A N 1
ATOM 1453 C CA . ASP A 1 184 ? -8.351 21.508 3.168 1.00 90.75 184 ASP A CA 1
ATOM 1454 C C . ASP A 1 184 ? -6.888 21.012 3.061 1.00 90.75 184 ASP A C 1
ATOM 1456 O O . ASP A 1 184 ? -6.605 19.853 3.407 1.00 90.75 184 ASP A O 1
ATOM 1460 N N . PRO A 1 185 ? -5.938 21.860 2.617 1.00 91.25 185 PRO A N 1
ATOM 1461 C CA . PRO A 1 185 ? -4.533 21.482 2.469 1.00 91.25 185 PRO A CA 1
ATOM 1462 C C . PRO A 1 185 ? -3.882 20.911 3.738 1.00 91.25 185 PRO A C 1
ATOM 1464 O O . PRO A 1 185 ? -3.061 19.997 3.650 1.00 91.25 185 PRO A O 1
ATOM 1467 N N . ASN A 1 186 ? -4.253 21.389 4.929 1.00 91.25 186 ASN A N 1
ATOM 1468 C CA . ASN A 1 186 ? -3.740 20.867 6.197 1.00 91.25 186 ASN A CA 1
ATOM 1469 C C . ASN A 1 186 ? -4.246 19.453 6.474 1.00 91.25 186 ASN A C 1
ATOM 1471 O O . ASN A 1 186 ? -3.496 18.622 6.991 1.00 91.25 186 ASN A O 1
ATOM 1475 N N . VAL A 1 187 ? -5.496 19.163 6.106 1.00 92.62 187 VAL A N 1
ATOM 1476 C CA . VAL A 1 187 ? -6.077 17.822 6.231 1.00 92.62 187 VAL A CA 1
ATOM 1477 C C . VAL A 1 187 ? -5.388 16.860 5.264 1.00 92.62 187 VAL A C 1
ATOM 1479 O O . VAL A 1 187 ? -5.018 15.758 5.669 1.00 92.62 187 VAL A O 1
ATOM 1482 N N . LEU A 1 188 ? -5.151 17.279 4.016 1.00 94.31 188 LEU A N 1
ATOM 1483 C CA . LEU A 1 188 ? -4.413 16.482 3.028 1.00 94.31 188 LEU A CA 1
ATOM 1484 C C . LEU A 1 188 ? -2.979 16.201 3.481 1.00 94.31 188 LEU A C 1
ATOM 1486 O O . LEU A 1 188 ? -2.519 15.062 3.394 1.00 94.31 188 LEU A O 1
ATOM 1490 N N . ARG A 1 189 ? -2.289 17.211 4.022 1.00 92.94 189 ARG A N 1
ATOM 1491 C CA . ARG A 1 189 ? -0.937 17.058 4.567 1.00 92.94 189 ARG A CA 1
ATOM 1492 C C . ARG A 1 189 ? -0.907 16.052 5.718 1.00 92.94 189 ARG A C 1
ATOM 1494 O O . ARG A 1 189 ? -0.116 15.115 5.674 1.00 92.94 189 ARG A O 1
ATOM 1501 N N . ALA A 1 190 ? -1.802 16.186 6.697 1.00 92.50 190 ALA A N 1
ATOM 1502 C CA . ALA A 1 190 ? -1.887 15.245 7.814 1.00 92.50 190 ALA A CA 1
ATOM 1503 C C . ALA A 1 190 ? -2.226 13.815 7.347 1.00 92.50 190 ALA A C 1
ATOM 1505 O O . ALA A 1 190 ? -1.642 12.846 7.829 1.00 92.50 190 ALA A O 1
ATOM 1506 N N . ALA A 1 191 ? -3.139 13.668 6.382 1.00 94.75 191 ALA A N 1
ATOM 1507 C CA . ALA A 1 191 ? -3.490 12.374 5.798 1.00 94.75 191 ALA A CA 1
ATOM 1508 C C . ALA A 1 191 ? -2.299 11.717 5.077 1.00 94.75 191 ALA A C 1
ATOM 1510 O O . ALA A 1 191 ? -2.067 10.518 5.246 1.00 94.75 191 ALA A O 1
ATOM 1511 N N . SER A 1 192 ? -1.526 12.509 4.327 1.00 95.25 192 SER A N 1
ATOM 1512 C CA . SER A 1 192 ? -0.298 12.079 3.652 1.00 95.25 192 SER A CA 1
ATOM 1513 C C . SER A 1 192 ? 0.780 11.637 4.646 1.00 95.25 192 SER A C 1
ATOM 1515 O O . SER A 1 192 ? 1.370 10.572 4.478 1.00 95.25 192 SER A O 1
ATOM 1517 N N . GLU A 1 193 ? 0.983 12.387 5.734 1.00 93.75 193 GLU A N 1
ATOM 1518 C CA . GLU A 1 193 ? 1.925 12.035 6.808 1.00 93.75 193 GLU A CA 1
ATOM 1519 C C . GLU A 1 193 ? 1.544 10.714 7.499 1.00 93.75 193 GLU A C 1
ATOM 1521 O O . GLU A 1 193 ? 2.402 9.854 7.724 1.00 93.75 193 GLU A O 1
ATOM 1526 N N . ILE A 1 194 ? 0.253 10.508 7.797 1.00 94.56 194 ILE A N 1
ATOM 1527 C CA . ILE A 1 194 ? -0.246 9.248 8.373 1.00 94.56 194 ILE A CA 1
ATOM 1528 C C . ILE A 1 194 ? -0.008 8.087 7.401 1.00 94.56 194 ILE A C 1
ATOM 1530 O O . ILE A 1 194 ? 0.456 7.027 7.824 1.00 94.56 194 ILE A O 1
ATOM 1534 N N . LEU A 1 195 ? -0.297 8.278 6.109 1.00 96.25 195 LEU A N 1
ATOM 1535 C CA . LEU A 1 195 ? -0.092 7.242 5.099 1.00 96.25 195 LEU A CA 1
ATOM 1536 C C . LEU A 1 195 ? 1.385 6.889 4.936 1.00 96.25 195 LEU A C 1
ATOM 1538 O O . LEU A 1 195 ? 1.719 5.709 4.919 1.00 96.25 195 LEU A O 1
ATOM 1542 N N . LEU A 1 196 ? 2.264 7.888 4.851 1.00 95.31 196 LEU A N 1
ATOM 1543 C CA . LEU A 1 196 ? 3.707 7.679 4.762 1.00 95.31 196 LEU A CA 1
ATOM 1544 C C . LEU A 1 196 ? 4.209 6.845 5.941 1.00 95.31 196 LEU A C 1
ATOM 1546 O O . LEU A 1 196 ? 4.907 5.854 5.755 1.00 95.31 196 LEU A O 1
ATOM 1550 N N . SER A 1 197 ? 3.786 7.211 7.149 1.00 93.25 197 SER A N 1
ATOM 1551 C CA . SER A 1 197 ? 4.149 6.507 8.379 1.00 93.25 197 SER A CA 1
ATOM 1552 C C . SER A 1 197 ? 3.674 5.052 8.372 1.00 93.25 197 SER A C 1
ATOM 1554 O O . SER A 1 197 ? 4.417 4.151 8.758 1.00 93.25 197 SER A O 1
ATOM 1556 N N . PHE A 1 198 ? 2.447 4.814 7.900 1.00 95.19 198 PHE A N 1
ATOM 1557 C CA . PHE A 1 198 ? 1.900 3.470 7.739 1.00 95.19 198 PHE A CA 1
ATOM 1558 C C . PHE A 1 198 ? 2.680 2.643 6.708 1.00 95.19 198 PHE A C 1
ATOM 1560 O O . PHE A 1 198 ? 2.997 1.490 6.980 1.00 95.19 198 PHE A O 1
ATOM 1567 N N . LEU A 1 199 ? 3.018 3.219 5.551 1.00 95.69 199 LEU A N 1
ATOM 1568 C CA . LEU A 1 199 ? 3.759 2.524 4.495 1.00 95.69 199 LEU A CA 1
ATOM 1569 C C . LEU A 1 199 ? 5.170 2.150 4.943 1.00 95.69 199 LEU A C 1
ATOM 1571 O O . LEU A 1 199 ? 5.595 1.031 4.687 1.00 95.69 199 LEU A O 1
ATOM 1575 N N . ILE A 1 200 ? 5.868 3.046 5.647 1.00 93.50 200 ILE A N 1
ATOM 1576 C CA . ILE A 1 200 ? 7.181 2.740 6.226 1.00 93.50 200 ILE A CA 1
ATOM 1577 C C . ILE A 1 200 ? 7.056 1.577 7.210 1.00 93.50 200 ILE A C 1
ATOM 1579 O O . ILE A 1 200 ? 7.764 0.589 7.070 1.00 93.50 200 ILE A O 1
ATOM 1583 N N . TYR A 1 201 ? 6.104 1.635 8.142 1.00 92.31 201 TYR A N 1
ATOM 1584 C CA . TYR A 1 201 ? 5.893 0.542 9.091 1.00 92.31 201 TYR A CA 1
ATOM 1585 C C . TYR A 1 201 ? 5.551 -0.795 8.412 1.00 92.31 201 TYR A C 1
ATOM 1587 O O . TYR A 1 201 ? 6.050 -1.841 8.817 1.00 92.31 201 TYR A O 1
ATOM 1595 N N . ALA A 1 202 ? 4.683 -0.770 7.400 1.00 94.38 202 ALA A N 1
ATOM 1596 C CA . ALA A 1 202 ? 4.214 -1.982 6.742 1.00 94.38 202 ALA A CA 1
ATOM 1597 C C . ALA A 1 202 ? 5.286 -2.614 5.842 1.00 94.38 202 ALA A C 1
ATOM 1599 O O . ALA A 1 202 ? 5.385 -3.838 5.779 1.00 94.38 202 ALA A O 1
ATOM 1600 N N . LEU A 1 203 ? 6.055 -1.792 5.125 1.00 94.94 203 LEU A N 1
ATOM 1601 C CA . LEU A 1 203 ? 6.898 -2.241 4.017 1.00 94.94 203 LEU A CA 1
ATOM 1602 C C . LEU A 1 203 ? 8.400 -2.265 4.359 1.00 94.94 203 LEU A C 1
ATOM 1604 O O . LEU A 1 203 ? 9.117 -3.094 3.806 1.00 94.94 203 LEU A O 1
ATOM 1608 N N . ASP A 1 204 ? 8.885 -1.424 5.281 1.00 92.06 204 ASP A N 1
ATOM 1609 C CA . ASP A 1 204 ? 10.302 -1.371 5.685 1.00 92.06 204 ASP A CA 1
ATOM 1610 C C . ASP A 1 204 ? 10.599 -2.297 6.874 1.00 92.06 204 ASP A C 1
ATOM 1612 O O . ASP A 1 204 ? 10.931 -1.874 7.983 1.00 92.06 204 ASP A O 1
ATOM 1616 N N . VAL A 1 205 ? 10.466 -3.603 6.653 1.00 84.00 205 VAL A N 1
ATOM 1617 C CA . VAL A 1 205 ? 10.595 -4.609 7.725 1.00 84.00 205 VAL A CA 1
ATOM 1618 C C . VAL A 1 205 ? 12.016 -4.684 8.292 1.00 84.00 205 VAL A C 1
ATOM 1620 O O . VAL A 1 205 ? 12.202 -5.039 9.453 1.00 84.00 205 VAL A O 1
ATOM 1623 N N . CYS A 1 206 ? 13.017 -4.320 7.491 1.00 84.50 206 CYS A N 1
ATOM 1624 C CA . CYS A 1 206 ? 14.420 -4.311 7.896 1.00 84.50 206 CYS A CA 1
ATOM 1625 C C . CYS A 1 206 ? 14.868 -2.976 8.511 1.00 84.50 206 CYS A C 1
ATOM 1627 O O . CYS A 1 206 ? 16.050 -2.842 8.818 1.00 84.50 206 CYS A O 1
ATOM 1629 N N . ALA A 1 207 ? 13.963 -2.002 8.689 1.00 84.12 207 ALA A N 1
ATOM 1630 C CA . ALA A 1 207 ? 14.282 -0.677 9.226 1.00 84.12 207 ALA A CA 1
ATOM 1631 C C . ALA A 1 207 ? 15.458 -0.005 8.481 1.00 84.12 207 ALA A C 1
ATOM 1633 O O . ALA A 1 207 ? 16.384 0.548 9.080 1.00 84.12 207 ALA A O 1
ATOM 1634 N N . THR A 1 208 ? 15.425 -0.091 7.152 1.00 85.31 208 THR A N 1
ATOM 1635 C CA . THR A 1 208 ? 16.427 0.455 6.223 1.00 85.31 208 THR A CA 1
ATOM 1636 C C . THR A 1 208 ? 16.128 1.897 5.804 1.00 85.31 208 THR A C 1
ATOM 1638 O O . THR A 1 208 ? 16.930 2.521 5.109 1.00 85.31 208 THR A O 1
ATOM 1641 N N . ALA A 1 209 ? 14.969 2.426 6.200 1.00 82.25 209 ALA A N 1
ATOM 1642 C CA . ALA A 1 209 ? 14.365 3.668 5.729 1.00 82.25 209 ALA A CA 1
ATOM 1643 C C . ALA A 1 209 ? 14.151 3.721 4.203 1.00 82.25 209 ALA A C 1
ATOM 1645 O O . ALA A 1 209 ? 14.079 4.808 3.618 1.00 82.25 209 ALA A O 1
ATOM 1646 N N . ARG A 1 210 ? 14.049 2.554 3.552 1.00 90.69 210 ARG A N 1
ATOM 1647 C CA . ARG A 1 210 ? 13.878 2.415 2.104 1.00 90.69 210 ARG A CA 1
ATOM 1648 C C . ARG A 1 210 ? 12.728 1.479 1.772 1.00 90.69 210 ARG A C 1
ATOM 1650 O O . ARG A 1 210 ? 12.582 0.417 2.363 1.00 90.69 210 ARG A O 1
ATOM 1657 N N . LEU A 1 211 ? 11.933 1.871 0.783 1.00 94.56 211 LEU A N 1
ATOM 1658 C CA . LEU A 1 211 ? 10.812 1.092 0.267 1.00 94.56 211 LEU A CA 1
ATOM 1659 C C . LEU A 1 211 ? 11.100 0.683 -1.166 1.00 94.56 211 LEU A C 1
ATOM 1661 O O . LEU A 1 211 ? 11.445 1.541 -1.981 1.00 94.56 211 LEU A O 1
ATOM 1665 N N . THR A 1 212 ? 10.932 -0.597 -1.503 1.00 95.00 212 THR A N 1
ATOM 1666 C CA . THR A 1 212 ? 11.023 -0.990 -2.913 1.00 95.00 212 THR A CA 1
ATOM 1667 C C . THR A 1 212 ? 9.892 -0.329 -3.701 1.00 95.00 212 THR A C 1
ATOM 1669 O O . THR A 1 212 ? 8.774 -0.129 -3.207 1.00 95.00 212 THR A O 1
ATOM 1672 N N . VAL A 1 213 ? 10.176 0.025 -4.951 1.00 96.19 213 VAL A N 1
ATOM 1673 C CA . VAL A 1 213 ? 9.191 0.648 -5.840 1.00 96.19 213 VAL A CA 1
ATOM 1674 C C . VAL A 1 213 ? 8.009 -0.299 -6.081 1.00 96.19 213 VAL A C 1
ATOM 1676 O O . VAL A 1 213 ? 6.867 0.159 -6.137 1.00 96.19 213 VAL A O 1
ATOM 1679 N N . ASN A 1 214 ? 8.253 -1.610 -6.175 1.00 94.62 214 ASN A N 1
ATOM 1680 C CA . ASN A 1 214 ? 7.204 -2.608 -6.391 1.00 94.62 214 ASN A CA 1
ATOM 1681 C C . ASN A 1 214 ? 6.288 -2.761 -5.174 1.00 94.62 214 ASN A C 1
ATOM 1683 O O . ASN A 1 214 ? 5.071 -2.631 -5.336 1.00 94.62 214 ASN A O 1
ATOM 1687 N N . SER A 1 215 ? 6.838 -2.909 -3.965 1.00 95.62 215 SER A N 1
ATOM 1688 C CA . SER A 1 215 ? 6.029 -2.972 -2.740 1.00 95.62 215 SER A CA 1
ATOM 1689 C C . SER A 1 215 ? 5.167 -1.710 -2.594 1.00 95.62 215 SER A C 1
ATOM 1691 O O . SER A 1 215 ? 3.987 -1.793 -2.248 1.00 95.62 215 SER A O 1
ATOM 1693 N N . LEU A 1 216 ? 5.714 -0.533 -2.933 1.00 97.44 216 LEU A N 1
ATOM 1694 C CA . LEU A 1 216 ? 4.978 0.733 -2.888 1.00 97.44 216 LEU A CA 1
ATOM 1695 C C . LEU A 1 216 ? 3.850 0.797 -3.935 1.00 97.44 216 LEU A C 1
ATOM 1697 O O . LEU A 1 216 ? 2.733 1.203 -3.602 1.00 97.44 216 LEU A O 1
ATOM 1701 N N . LYS A 1 217 ? 4.106 0.366 -5.182 1.00 97.25 217 LYS A N 1
ATOM 1702 C CA . LYS A 1 217 ? 3.078 0.244 -6.234 1.00 97.25 217 LYS A CA 1
ATOM 1703 C C . LYS A 1 217 ? 1.933 -0.651 -5.763 1.00 97.25 217 LYS A C 1
ATOM 1705 O O . LYS A 1 217 ? 0.776 -0.243 -5.871 1.00 97.25 217 LYS A O 1
ATOM 1710 N N . ILE A 1 218 ? 2.244 -1.834 -5.229 1.00 97.44 218 ILE A N 1
ATOM 1711 C CA . ILE A 1 218 ? 1.269 -2.834 -4.764 1.00 97.44 218 ILE A CA 1
ATOM 1712 C C . ILE A 1 218 ? 0.446 -2.284 -3.597 1.00 97.44 218 ILE A C 1
ATOM 1714 O O . ILE A 1 218 ? -0.786 -2.319 -3.637 1.00 97.44 218 ILE A O 1
ATOM 1718 N N . ALA A 1 219 ? 1.098 -1.716 -2.582 1.00 98.25 219 ALA A N 1
ATOM 1719 C CA . ALA A 1 219 ? 0.417 -1.191 -1.404 1.00 98.25 219 ALA A CA 1
ATOM 1720 C C . ALA A 1 219 ? -0.546 -0.047 -1.754 1.00 98.25 219 ALA A C 1
ATOM 1722 O O . ALA A 1 219 ? -1.725 -0.090 -1.392 1.00 98.25 219 ALA A O 1
ATOM 1723 N N . LEU A 1 220 ? -0.077 0.958 -2.502 1.00 98.38 220 LEU A N 1
ATOM 1724 C CA . LEU A 1 220 ? -0.896 2.117 -2.860 1.00 98.38 220 LEU A CA 1
ATOM 1725 C C . LEU A 1 220 ? -2.067 1.721 -3.759 1.00 98.38 220 LEU A C 1
ATOM 1727 O O . LEU A 1 220 ? -3.204 2.090 -3.470 1.00 98.38 220 LEU A O 1
ATOM 1731 N N . SER A 1 221 ? -1.821 0.937 -4.813 1.00 98.12 221 SER A N 1
ATOM 1732 C CA . SER A 1 221 ? -2.884 0.484 -5.723 1.00 98.12 221 SER A CA 1
ATOM 1733 C C . SER A 1 221 ? -3.932 -0.382 -5.014 1.00 98.12 221 SER A C 1
ATOM 1735 O O . SER A 1 221 ? -5.132 -0.172 -5.223 1.00 98.12 221 SER A O 1
ATOM 1737 N N . THR A 1 222 ? -3.520 -1.250 -4.084 1.00 98.31 222 THR A N 1
ATOM 1738 C CA . THR A 1 222 ? -4.434 -2.033 -3.234 1.00 98.31 222 THR A CA 1
ATOM 1739 C C . THR A 1 222 ? -5.347 -1.133 -2.396 1.00 98.31 222 THR A C 1
ATOM 1741 O O . THR A 1 222 ? -6.555 -1.382 -2.309 1.00 98.31 222 THR A O 1
ATOM 1744 N N . LEU A 1 223 ? -4.809 -0.046 -1.834 1.00 98.06 223 LEU A N 1
ATOM 1745 C CA . LEU A 1 223 ? -5.543 0.892 -0.979 1.00 98.06 223 LEU A CA 1
ATOM 1746 C C . LEU A 1 223 ? -6.423 1.894 -1.743 1.00 98.06 223 LEU A C 1
ATOM 1748 O O . LEU A 1 223 ? -7.212 2.587 -1.103 1.00 98.06 223 LEU A O 1
ATOM 1752 N N . THR A 1 224 ? -6.34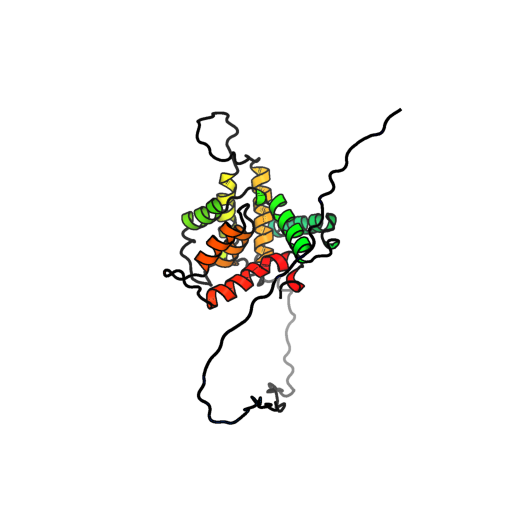1 1.984 -3.072 1.00 97.75 224 THR A N 1
ATOM 1753 C CA . THR A 1 224 ? -7.185 2.914 -3.850 1.00 97.75 224 THR A CA 1
ATOM 1754 C C . THR A 1 224 ? -8.675 2.569 -3.800 1.00 97.75 224 THR A C 1
ATOM 1756 O O . THR A 1 224 ? -9.088 1.464 -3.439 1.00 97.75 224 THR A O 1
ATOM 1759 N N . ASN A 1 225 ? -9.514 3.510 -4.217 1.00 95.38 225 ASN A N 1
ATOM 1760 C CA . ASN A 1 225 ? -10.955 3.350 -4.377 1.00 95.38 225 ASN A CA 1
ATOM 1761 C C . ASN A 1 225 ? -11.340 2.894 -5.797 1.00 95.38 225 ASN A C 1
ATOM 1763 O O . ASN A 1 225 ? -12.163 3.517 -6.464 1.00 95.38 225 ASN A O 1
ATOM 1767 N N . ALA A 1 226 ? -10.714 1.817 -6.269 1.00 96.06 226 ALA A N 1
ATOM 1768 C CA . ALA A 1 226 ? -11.035 1.171 -7.542 1.00 96.06 226 ALA A CA 1
ATOM 1769 C C . ALA A 1 226 ? -11.775 -0.156 -7.334 1.00 96.06 226 ALA A C 1
ATOM 1771 O O . ALA A 1 226 ? -11.706 -0.758 -6.253 1.00 96.06 226 ALA A O 1
ATOM 1772 N N . LYS A 1 227 ? -12.465 -0.635 -8.375 1.00 96.81 227 LYS A N 1
ATOM 1773 C CA . LYS A 1 227 ? -13.102 -1.957 -8.338 1.00 96.81 227 LYS A CA 1
ATOM 1774 C C . LYS A 1 227 ? -12.026 -3.043 -8.184 1.00 96.81 227 LYS A C 1
ATOM 1776 O O . LYS A 1 227 ? -10.930 -2.880 -8.723 1.00 96.81 227 LYS A O 1
ATOM 1781 N N . PRO A 1 228 ? -12.321 -4.173 -7.515 1.00 96.81 228 PRO A N 1
ATOM 1782 C CA . PRO A 1 228 ? -11.362 -5.272 -7.396 1.00 96.81 228 PRO A CA 1
ATOM 1783 C C . PRO A 1 228 ? -10.791 -5.726 -8.746 1.00 96.81 228 PRO A C 1
ATOM 1785 O O . PRO A 1 228 ? -9.582 -5.881 -8.870 1.00 96.81 228 PRO A O 1
ATOM 1788 N N . SER A 1 229 ? -11.629 -5.837 -9.783 1.00 97.75 229 SER A N 1
ATOM 1789 C CA . SER A 1 229 ? -11.197 -6.220 -11.134 1.00 97.75 229 SER A CA 1
ATOM 1790 C C . SER A 1 229 ? -10.169 -5.261 -11.745 1.00 97.75 229 SER A C 1
ATOM 1792 O O . SER A 1 229 ? -9.233 -5.705 -12.404 1.00 97.75 229 SER A O 1
ATOM 1794 N N . GLU A 1 230 ? -10.291 -3.954 -11.504 1.00 98.12 230 GLU A N 1
ATOM 1795 C CA . GLU A 1 230 ? -9.335 -2.957 -11.998 1.00 98.12 230 GLU A CA 1
ATOM 1796 C C . GLU A 1 230 ? -7.987 -3.071 -11.285 1.00 98.12 230 GLU A C 1
ATOM 1798 O O . GLU A 1 230 ? -6.942 -3.008 -11.933 1.00 98.12 230 GLU A O 1
ATOM 1803 N N . LYS A 1 231 ? -8.015 -3.291 -9.965 1.00 97.88 231 LYS A N 1
ATOM 1804 C CA . LYS A 1 231 ? -6.808 -3.506 -9.157 1.00 97.88 231 LYS A CA 1
ATOM 1805 C C . LYS A 1 231 ? -6.090 -4.783 -9.568 1.00 97.88 231 LYS A C 1
ATOM 1807 O O . LYS A 1 231 ? -4.887 -4.745 -9.792 1.00 97.88 231 LYS A O 1
ATOM 1812 N N . PHE A 1 232 ? -6.820 -5.888 -9.730 1.00 97.62 232 PHE A N 1
ATOM 1813 C CA . PHE A 1 232 ? -6.243 -7.153 -10.183 1.00 97.62 232 PHE A CA 1
ATOM 1814 C C . PHE A 1 232 ? -5.657 -7.044 -11.584 1.00 97.62 232 PHE A C 1
ATOM 1816 O O . PHE A 1 232 ? -4.546 -7.515 -11.802 1.00 97.62 232 PHE A O 1
ATOM 1823 N N . ARG A 1 233 ? -6.341 -6.359 -12.510 1.00 97.56 233 ARG A N 1
ATOM 1824 C CA . ARG A 1 233 ? -5.799 -6.109 -13.848 1.00 97.56 233 ARG A CA 1
ATOM 1825 C C . ARG A 1 233 ? -4.496 -5.318 -13.779 1.00 97.56 233 ARG A C 1
ATOM 1827 O O . ARG A 1 233 ? -3.530 -5.717 -14.413 1.00 97.56 233 ARG A O 1
ATOM 1834 N N . TYR A 1 234 ? -4.449 -4.237 -12.997 1.00 97.56 234 TYR A N 1
ATOM 1835 C CA . TYR A 1 234 ? -3.215 -3.470 -12.815 1.00 97.56 234 TYR A CA 1
ATOM 1836 C C . TYR A 1 234 ? -2.106 -4.319 -12.189 1.00 97.56 234 TYR A C 1
ATOM 1838 O O . TYR A 1 234 ? -1.009 -4.364 -12.733 1.00 97.56 234 TYR A O 1
ATOM 1846 N N . HIS A 1 235 ? -2.384 -5.037 -11.099 1.00 97.19 235 HIS A N 1
ATOM 1847 C CA . HIS A 1 235 ? -1.389 -5.910 -10.482 1.00 97.19 235 HIS A CA 1
ATOM 1848 C C . HIS A 1 235 ? -0.862 -6.936 -11.478 1.00 97.19 235 HIS A C 1
ATOM 1850 O O . HIS A 1 235 ? 0.346 -7.075 -11.584 1.00 97.19 235 HIS A O 1
ATOM 1856 N N . PHE A 1 236 ? -1.727 -7.565 -12.275 1.00 96.94 236 PHE A N 1
ATOM 1857 C CA . PHE A 1 236 ? -1.309 -8.524 -13.293 1.00 96.94 236 PHE A CA 1
ATOM 1858 C C . PHE A 1 236 ? -0.316 -7.922 -14.299 1.00 96.94 236 PHE A C 1
ATOM 1860 O O . PHE A 1 236 ? 0.654 -8.590 -14.634 1.00 96.94 236 PHE A O 1
ATOM 1867 N N . THR A 1 237 ? -0.457 -6.642 -14.680 1.00 95.06 237 THR A N 1
ATOM 1868 C CA . THR A 1 237 ? 0.541 -5.965 -15.540 1.00 95.06 237 THR A CA 1
ATOM 1869 C C . THR A 1 237 ? 1.931 -5.847 -14.906 1.00 95.06 237 THR A C 1
ATOM 1871 O O . THR A 1 237 ? 2.920 -5.746 -15.624 1.00 95.06 237 THR A O 1
ATOM 1874 N N . LEU A 1 238 ? 2.032 -5.878 -13.573 1.00 94.19 238 LEU A N 1
ATOM 1875 C CA . LEU A 1 238 ? 3.318 -5.903 -12.868 1.00 94.19 238 LEU A CA 1
ATOM 1876 C C . LEU A 1 238 ? 3.952 -7.302 -12.901 1.00 94.19 238 LEU A C 1
ATOM 1878 O O . LEU A 1 238 ? 5.173 -7.429 -12.816 1.00 94.19 238 LEU A O 1
ATOM 1882 N N . LEU A 1 239 ? 3.125 -8.345 -13.024 1.00 95.31 239 LEU A N 1
ATOM 1883 C CA . LEU A 1 239 ? 3.521 -9.752 -12.946 1.00 95.31 239 LEU A CA 1
ATOM 1884 C C . LEU A 1 239 ? 3.767 -10.379 -14.315 1.00 95.31 239 LEU A C 1
ATOM 1886 O O . LEU A 1 239 ? 4.482 -11.376 -14.399 1.00 95.31 239 LEU A O 1
ATOM 1890 N N . SER A 1 240 ? 3.161 -9.831 -15.365 1.00 95.38 240 SER A N 1
ATOM 1891 C CA . SER A 1 240 ? 3.232 -10.394 -16.702 1.00 95.38 240 SER A CA 1
ATOM 1892 C C . SER A 1 240 ? 4.448 -9.904 -17.488 1.00 95.38 240 SER A C 1
ATOM 1894 O O . SER A 1 240 ? 5.019 -8.842 -17.221 1.00 95.38 240 SER A O 1
ATOM 1896 N N . ASP A 1 241 ? 4.848 -10.689 -18.478 1.00 93.56 241 ASP A N 1
ATOM 1897 C CA . ASP A 1 241 ? 5.752 -10.257 -19.539 1.00 93.56 241 ASP A CA 1
ATOM 1898 C C . ASP A 1 241 ? 4.985 -9.486 -20.645 1.00 93.56 241 ASP A C 1
ATOM 1900 O O . ASP A 1 241 ? 3.754 -9.370 -20.585 1.00 93.56 241 ASP A O 1
ATOM 1904 N N . PRO A 1 242 ? 5.676 -8.937 -21.665 1.00 92.44 242 PRO A N 1
ATOM 1905 C CA . PRO A 1 242 ? 5.020 -8.251 -22.781 1.00 92.44 242 PRO A CA 1
ATOM 1906 C C . PRO A 1 242 ? 4.075 -9.124 -23.622 1.00 92.44 242 PRO A C 1
ATOM 1908 O O . PRO A 1 242 ? 3.255 -8.575 -24.354 1.00 92.44 242 PRO A O 1
ATOM 1911 N N . SER A 1 243 ? 4.166 -10.456 -23.533 1.00 95.31 243 SER A N 1
ATOM 1912 C CA . SER A 1 243 ? 3.235 -11.381 -24.196 1.00 95.31 243 SER A CA 1
ATOM 1913 C C . SER A 1 243 ? 1.932 -11.578 -23.409 1.00 95.31 243 SER A C 1
ATOM 1915 O O . SER A 1 243 ? 0.974 -12.149 -23.928 1.00 95.31 243 SER A O 1
ATOM 1917 N N . GLY A 1 244 ? 1.874 -11.077 -22.170 1.00 94.12 244 GLY A N 1
ATOM 1918 C CA . GLY A 1 244 ? 0.748 -11.248 -21.256 1.00 94.12 244 GLY A CA 1
ATOM 1919 C C . GLY A 1 244 ? 0.829 -12.522 -20.412 1.00 94.12 244 GLY A C 1
ATOM 1920 O O . GLY A 1 244 ? -0.120 -12.820 -19.685 1.00 94.12 244 GLY A O 1
ATOM 1921 N N . ALA A 1 245 ? 1.941 -13.261 -20.467 1.00 97.06 245 ALA A N 1
ATOM 1922 C CA . ALA A 1 245 ? 2.149 -14.455 -19.658 1.00 97.06 245 ALA A CA 1
ATOM 1923 C C . ALA A 1 245 ? 2.643 -14.089 -18.253 1.00 97.06 245 ALA A C 1
ATOM 1925 O O . ALA A 1 245 ? 3.456 -13.181 -18.079 1.00 97.06 245 ALA A O 1
ATOM 1926 N N . LEU A 1 246 ? 2.148 -14.798 -17.237 1.00 97.00 246 LEU A N 1
ATOM 1927 C CA . LEU A 1 246 ? 2.550 -14.602 -15.845 1.00 97.00 246 LEU A CA 1
ATOM 1928 C C . LEU A 1 246 ? 4.001 -15.055 -15.629 1.00 97.00 246 LEU A C 1
ATOM 1930 O O . LEU A 1 246 ? 4.350 -16.193 -15.934 1.00 97.00 246 LEU A O 1
ATOM 1934 N N . ILE A 1 247 ? 4.818 -14.210 -15.002 1.00 95.75 247 ILE A N 1
ATOM 1935 C CA . ILE A 1 247 ? 6.165 -14.579 -14.564 1.00 95.75 247 ILE A CA 1
ATOM 1936 C C . ILE A 1 247 ? 6.088 -15.077 -13.115 1.00 95.75 247 ILE A C 1
ATOM 1938 O O . ILE A 1 247 ? 5.877 -14.288 -12.192 1.00 95.75 247 ILE A O 1
ATOM 1942 N N . GLN A 1 248 ? 6.296 -16.380 -12.899 1.00 95.88 248 GLN A N 1
ATOM 1943 C CA . GLN A 1 248 ? 6.147 -17.024 -11.584 1.00 95.88 248 GLN A CA 1
ATOM 1944 C C . GLN A 1 248 ? 6.974 -16.350 -10.476 1.00 95.88 248 GLN A C 1
ATOM 1946 O O . GLN A 1 248 ? 6.436 -16.056 -9.413 1.00 95.88 248 GLN A O 1
ATOM 1951 N N . GLY A 1 249 ? 8.246 -16.027 -10.736 1.00 94.62 249 GLY A N 1
ATOM 1952 C CA . GLY A 1 249 ? 9.096 -15.364 -9.738 1.00 94.62 249 GLY A CA 1
ATOM 1953 C C . GLY A 1 249 ? 8.562 -13.992 -9.304 1.00 94.62 249 GLY A C 1
ATOM 1954 O O . GLY A 1 249 ? 8.605 -13.654 -8.126 1.00 94.62 249 GLY A O 1
ATOM 1955 N N . LYS A 1 250 ? 7.965 -13.221 -10.228 1.00 94.75 250 LYS A N 1
ATOM 1956 C CA . LYS A 1 250 ? 7.314 -11.947 -9.881 1.00 94.75 250 LYS A CA 1
ATOM 1957 C C . LYS A 1 250 ? 6.057 -12.162 -9.042 1.00 94.75 250 LYS A C 1
ATOM 1959 O O . LYS A 1 250 ? 5.763 -11.342 -8.176 1.00 94.75 250 LYS A O 1
ATOM 1964 N N . PHE A 1 251 ? 5.315 -13.239 -9.300 1.00 96.00 251 PHE A N 1
ATOM 1965 C CA . PHE A 1 251 ? 4.115 -13.579 -8.540 1.00 96.00 251 PHE A CA 1
ATOM 1966 C C . PHE A 1 251 ? 4.432 -13.904 -7.076 1.00 96.00 251 PHE A C 1
ATOM 1968 O O . PHE A 1 251 ? 3.752 -13.391 -6.190 1.00 96.00 251 PHE A O 1
ATOM 1975 N N . GLU A 1 252 ? 5.492 -14.668 -6.803 1.00 94.56 252 GLU A N 1
ATOM 1976 C CA . GLU A 1 252 ? 5.928 -14.949 -5.427 1.00 94.56 252 GLU A CA 1
ATOM 1977 C C . GLU A 1 252 ? 6.306 -13.672 -4.670 1.00 94.56 252 GLU A C 1
ATOM 1979 O O . GLU A 1 252 ? 5.793 -13.432 -3.574 1.00 94.56 252 GLU A O 1
ATOM 1984 N N . THR A 1 253 ? 7.136 -12.808 -5.266 1.00 93.44 253 THR A N 1
ATOM 1985 C CA . THR A 1 253 ? 7.498 -11.517 -4.657 1.00 93.44 253 THR A CA 1
ATOM 1986 C C . THR A 1 253 ? 6.265 -10.640 -4.429 1.00 93.44 253 THR A C 1
ATOM 1988 O O . THR A 1 253 ? 6.112 -10.043 -3.366 1.00 93.44 253 THR A O 1
ATOM 1991 N N . TYR A 1 254 ? 5.337 -10.614 -5.387 1.00 95.44 254 TYR A N 1
ATOM 1992 C CA . TYR A 1 254 ? 4.078 -9.886 -5.258 1.00 95.44 254 TYR A CA 1
ATOM 1993 C C . TYR A 1 254 ? 3.227 -10.361 -4.079 1.00 95.44 254 TYR A C 1
ATOM 1995 O O . TYR A 1 254 ? 2.677 -9.526 -3.361 1.00 95.44 254 TYR A O 1
ATOM 2003 N N . LEU A 1 255 ? 3.117 -11.674 -3.854 1.00 95.69 255 LEU A N 1
ATOM 2004 C CA . LEU A 1 255 ? 2.379 -12.207 -2.708 1.00 95.69 255 LEU A CA 1
ATOM 2005 C C . LEU A 1 255 ? 3.037 -11.791 -1.389 1.00 95.69 255 LEU A C 1
ATOM 2007 O O . LEU A 1 255 ? 2.339 -11.349 -0.478 1.00 95.69 255 LEU A O 1
ATOM 2011 N N . GLN A 1 256 ? 4.368 -11.863 -1.303 1.00 94.12 256 GLN A N 1
ATOM 2012 C CA . GLN A 1 256 ? 5.114 -11.420 -0.122 1.00 94.12 256 GLN A CA 1
ATOM 2013 C C . GLN A 1 256 ? 4.893 -9.929 0.168 1.00 94.12 256 GLN A C 1
ATOM 2015 O O . GLN A 1 256 ? 4.643 -9.555 1.315 1.00 94.12 256 GLN A O 1
ATOM 2020 N N . ASP A 1 257 ? 4.931 -9.088 -0.867 1.00 94.88 257 ASP A N 1
ATOM 2021 C CA . ASP A 1 257 ? 4.671 -7.651 -0.765 1.00 94.88 257 ASP A CA 1
ATOM 2022 C C . ASP A 1 257 ? 3.223 -7.350 -0.367 1.00 94.88 257 ASP A C 1
ATOM 2024 O O . ASP A 1 257 ? 2.970 -6.526 0.513 1.00 94.88 257 ASP A O 1
ATOM 2028 N N . LEU A 1 258 ? 2.253 -8.034 -0.976 1.00 96.50 258 LEU A N 1
ATOM 2029 C CA . LEU A 1 258 ? 0.837 -7.840 -0.679 1.00 96.50 258 LEU A CA 1
ATOM 2030 C C . LEU A 1 258 ? 0.506 -8.237 0.767 1.00 96.50 258 LEU A C 1
ATOM 2032 O O . LEU A 1 258 ? -0.246 -7.528 1.442 1.00 96.50 258 LEU A O 1
ATOM 2036 N N . LEU A 1 259 ? 1.097 -9.331 1.261 1.00 96.38 259 LEU A N 1
ATOM 2037 C CA . LEU A 1 259 ? 0.909 -9.830 2.627 1.00 96.38 259 LEU A CA 1
ATOM 2038 C C . LEU A 1 259 ? 1.441 -8.873 3.702 1.00 96.38 259 LEU A C 1
ATOM 2040 O O . LEU A 1 259 ? 1.022 -8.956 4.859 1.00 96.38 259 LEU A O 1
ATOM 2044 N N . ARG A 1 260 ? 2.277 -7.891 3.349 1.00 95.94 260 ARG A N 1
ATOM 2045 C CA . ARG A 1 260 ? 2.695 -6.844 4.292 1.00 95.94 260 ARG A CA 1
ATOM 2046 C C . ARG A 1 260 ? 1.525 -6.021 4.824 1.00 95.94 260 ARG A C 1
ATOM 2048 O O . ARG A 1 260 ? 1.537 -5.634 5.992 1.00 95.94 260 ARG A O 1
ATOM 2055 N N . LEU A 1 261 ? 0.482 -5.801 4.022 1.00 96.88 261 LEU A N 1
ATOM 2056 C CA . LEU A 1 261 ? -0.699 -5.049 4.451 1.00 96.88 261 LEU A CA 1
ATOM 2057 C C . LEU A 1 261 ? -1.463 -5.737 5.602 1.00 96.88 261 LEU A C 1
ATOM 2059 O O . LEU A 1 261 ? -1.621 -5.097 6.643 1.00 96.88 261 LEU A O 1
ATOM 2063 N N . PRO A 1 262 ? -1.909 -7.006 5.506 1.00 96.75 262 PRO A N 1
ATOM 2064 C CA . PRO A 1 262 ? -2.542 -7.688 6.638 1.00 96.75 262 PRO A CA 1
ATOM 2065 C C . PRO A 1 262 ? -1.600 -7.859 7.839 1.00 96.75 262 PRO A C 1
ATOM 2067 O O . PRO A 1 262 ? -2.034 -7.694 8.980 1.00 96.75 262 PRO A O 1
ATOM 2070 N N . ILE A 1 263 ? -0.305 -8.114 7.616 1.00 95.75 263 ILE A N 1
ATOM 2071 C CA . ILE A 1 263 ? 0.684 -8.196 8.705 1.00 95.75 263 ILE A CA 1
ATOM 2072 C C . ILE A 1 263 ? 0.738 -6.877 9.489 1.00 95.75 263 ILE A C 1
ATOM 2074 O O . ILE A 1 263 ? 0.684 -6.894 10.718 1.00 95.75 263 ILE A O 1
ATOM 2078 N N . SER A 1 264 ? 0.744 -5.737 8.792 1.00 94.31 264 SER A N 1
ATOM 2079 C CA . SER A 1 264 ? 0.816 -4.406 9.410 1.00 94.31 264 SER A CA 1
ATOM 2080 C C . SER A 1 264 ? -0.398 -4.029 10.273 1.00 94.31 264 SER A C 1
ATOM 2082 O O . SER A 1 264 ? -0.347 -3.073 11.045 1.00 94.31 264 SER A O 1
ATOM 2084 N N . VAL A 1 265 ? -1.498 -4.778 10.173 1.00 95.19 265 VAL A N 1
ATOM 2085 C CA . VAL A 1 265 ? -2.696 -4.604 11.011 1.00 95.19 265 VAL A CA 1
ATOM 2086 C C . VAL A 1 265 ? -2.901 -5.758 11.997 1.00 95.19 265 VAL A C 1
ATOM 2088 O O . VAL A 1 265 ? -3.994 -5.922 12.545 1.00 95.19 265 VAL A O 1
ATOM 2091 N N . PHE A 1 266 ? -1.827 -6.510 12.266 1.00 94.81 266 PHE A N 1
ATOM 2092 C CA . PHE A 1 266 ? -1.768 -7.646 13.190 1.00 94.81 266 PHE A CA 1
ATOM 2093 C C . PHE A 1 266 ? -2.651 -8.830 12.778 1.00 94.81 266 PHE A C 1
ATOM 2095 O O . PHE A 1 266 ? -3.176 -9.543 13.626 1.00 94.81 266 PHE A O 1
ATOM 2102 N N . GLU A 1 267 ? -2.818 -9.045 11.472 1.00 96.50 267 GLU A N 1
ATOM 2103 C CA . GLU A 1 267 ? -3.658 -10.122 10.931 1.00 96.50 267 GLU A CA 1
ATOM 2104 C C . GLU A 1 267 ? -2.875 -11.178 10.146 1.00 96.50 267 GLU A C 1
ATOM 2106 O O . GLU A 1 267 ? -3.492 -12.114 9.644 1.00 96.50 267 GLU A O 1
ATOM 2111 N N . GLY A 1 268 ? -1.543 -11.062 10.072 1.00 92.81 268 GLY A N 1
ATOM 2112 C CA . GLY A 1 268 ? -0.655 -11.989 9.354 1.00 92.81 268 GLY A CA 1
ATOM 2113 C C . GLY A 1 268 ? -1.019 -13.476 9.510 1.00 92.81 268 GLY A C 1
ATOM 2114 O O . GLY A 1 268 ? -1.262 -14.105 8.485 1.00 92.81 268 GLY A O 1
ATOM 2115 N N . PRO A 1 269 ? -1.158 -14.010 10.748 1.00 93.12 269 PRO A N 1
ATOM 2116 C CA . PRO A 1 269 ? -1.551 -15.400 11.053 1.00 93.12 269 PRO A CA 1
ATOM 2117 C C . PRO A 1 269 ? -2.717 -15.994 10.278 1.00 93.12 269 PRO A C 1
ATOM 2119 O O . PRO A 1 269 ? -2.829 -17.211 10.198 1.00 93.12 269 PRO A O 1
ATOM 2122 N N . ASN A 1 270 ? -3.582 -15.162 9.709 1.00 92.44 270 ASN A N 1
ATOM 2123 C CA . ASN A 1 270 ? -4.777 -15.612 9.014 1.00 92.44 270 ASN A CA 1
ATOM 2124 C C . ASN A 1 270 ? -4.597 -15.731 7.486 1.00 92.44 270 ASN A C 1
ATOM 2126 O O . ASN A 1 270 ? -5.571 -16.046 6.807 1.00 92.44 270 ASN A O 1
ATOM 2130 N N . PHE A 1 271 ? -3.412 -15.425 6.940 1.00 88.31 271 PHE A N 1
ATOM 2131 C CA . PHE A 1 271 ? -3.153 -15.343 5.491 1.00 88.31 271 PHE A CA 1
ATOM 2132 C C . PHE A 1 271 ? -1.839 -16.029 5.070 1.00 88.31 271 PHE A C 1
ATOM 2134 O O . PHE A 1 271 ? -1.206 -15.592 4.108 1.00 88.31 271 PHE A O 1
ATOM 2141 N N . PHE A 1 272 ? -1.419 -17.058 5.808 1.00 65.81 272 PHE A N 1
ATOM 2142 C CA . PHE A 1 272 ? -0.230 -17.865 5.518 1.00 65.81 272 PHE A CA 1
ATOM 2143 C C . PHE A 1 272 ? -0.596 -19.204 4.882 1.00 65.81 272 PHE A C 1
ATOM 2145 O O . PHE A 1 272 ? -1.678 -19.731 5.231 1.00 65.81 272 PHE A O 1
#

Secondary structure (DSSP, 8-state):
--------PPPP--------------------------PPP--------PPPP-PPPP----PPPPPP-PPPP------HHHHHHHHHHHHHHHHTTGGG-SSHHHHHHHHHHHHHHHTSGGG--HHHHHHHHHHTT-TT---TT-EEEHHHHHHHHHHHHTTT---S-----------PPP--HHHHHHHHHHHHHHHHHHH-TT--SEEEHHHHHHHHHHHSSS-HHHHHHHHHHHHB-TTS-B-HHHHHHHHHHHHHHHHHTT-GGG--